Protein AF-A0A1V3XJX8-F1 (afdb_monomer_lite)

Secondary structure (DSSP, 8-state):
-TTTTT-TTSTTHHHHHHHHHHHHHHHHHHHHHHHHHHHHHHHHHHTS--HHHHHHTSTT-TTTTT-----S-S-------PPP-S-GGGTT--BSSS-BSSS-BSSS-BSSS-BSSS-BSSS-BSSS-BSSS-BSSS-BSSS-BSSS-BSSS-BSSS-BSSS-BSSS-BSSS-BSSS-BSSS-BSSS-BSSS-BSSS-BSSS-EEES-BSSS-EEES-BSSS-EEES-BSSS-EEES-BSSS-EEEGGGEEEES-EEESEEEES-EEES-EEES-EEES-EEES--STT-B---PPP------PPP--

Foldseek 3Di:
DVLVVVCPPPPCVVVVVVVVVVVVVVVVVVVVVVVVVVVVVVVVVVPDDDPVVVQVPDPPCPVVVVDPPPDDDDDDDDPDQDDAPDPPVQWPDEDEECEDIGCEDEYNEDEYNEDEENEDEYCEDYYCEDEHVEDEENEDYENEDYYNEDYECEDYENEDEYVEDEYCEDYYVEDYENEDEYCEDEYCED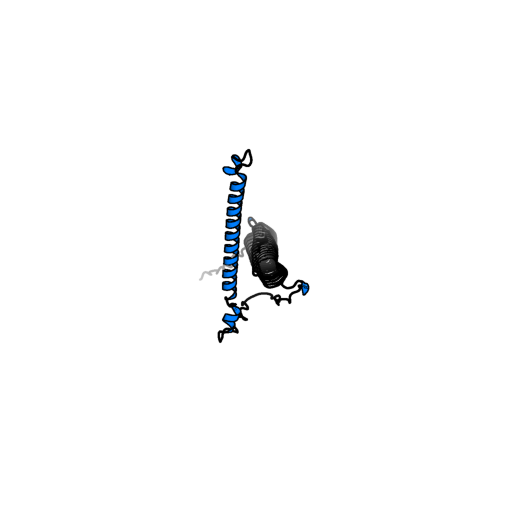YENEDYENEYEECEDYYCEYYYCEYYENEYYENEYYENEYYENEDEYNDDEYLEYYYHVFDEEYNEYEGNEEEYNEYYHVEYYENEYYYNHYYYNHHYHPDDDPPDDPPPPPPDDDDDD

Structure (mmCIF, N/CA/C/O backbone):
data_AF-A0A1V3XJX8-F1
#
_entry.id   AF-A0A1V3XJX8-F1
#
loop_
_atom_site.group_PDB
_atom_site.id
_atom_site.type_symbol
_atom_site.label_atom_id
_atom_site.label_alt_id
_atom_site.label_comp_id
_atom_site.label_asym_id
_atom_site.label_entity_id
_atom_site.label_seq_id
_atom_site.pdbx_PDB_ins_code
_atom_site.Cartn_x
_atom_site.Cartn_y
_atom_site.Cartn_z
_atom_site.occupancy
_atom_site.B_iso_or_equiv
_atom_site.auth_seq_id
_atom_site.auth_comp_id
_atom_site.auth_asym_id
_atom_site.auth_atom_id
_atom_site.pdbx_PDB_model_num
ATOM 1 N N . MET A 1 1 ? -56.422 20.675 33.557 1.00 60.59 1 MET A N 1
ATOM 2 C CA . MET A 1 1 ? -56.517 21.985 32.861 1.00 60.59 1 MET A CA 1
ATOM 3 C C . MET A 1 1 ? -57.814 22.741 33.166 1.00 60.59 1 MET A C 1
ATOM 5 O O . MET A 1 1 ? -57.734 23.877 33.604 1.00 60.59 1 MET A O 1
ATOM 9 N N . GLN A 1 2 ? -59.003 22.144 33.007 1.00 73.81 2 GLN A N 1
ATOM 10 C CA . GLN A 1 2 ? -60.280 22.883 33.108 1.00 73.81 2 GLN A CA 1
ATOM 11 C C . GLN A 1 2 ? -60.651 23.377 34.531 1.00 73.81 2 GLN A C 1
ATOM 13 O O . GLN A 1 2 ? -61.210 24.462 34.680 1.00 73.81 2 GLN A O 1
ATOM 18 N N . LEU A 1 3 ? -60.295 22.629 35.585 1.00 77.94 3 LEU A N 1
ATOM 19 C CA . LEU A 1 3 ? -60.562 23.011 36.986 1.00 77.94 3 LEU A CA 1
ATOM 20 C C . LEU A 1 3 ? -59.660 24.147 37.490 1.00 77.94 3 LEU A C 1
ATOM 22 O O . LEU A 1 3 ? -60.104 24.977 38.277 1.00 77.94 3 LEU A O 1
ATOM 26 N N . VAL A 1 4 ? -58.421 24.210 36.991 1.00 79.44 4 VAL A N 1
ATOM 27 C CA . VAL A 1 4 ? -57.444 25.264 37.316 1.00 79.44 4 VAL A CA 1
ATOM 28 C C . VAL A 1 4 ? -57.877 26.596 36.699 1.00 79.44 4 VAL A C 1
ATOM 30 O O . VAL A 1 4 ? -57.891 27.615 37.379 1.00 79.44 4 VAL A O 1
ATOM 33 N N . MET A 1 5 ? -58.336 26.569 35.443 1.00 82.25 5 MET A N 1
ATOM 34 C CA . MET A 1 5 ? -58.801 27.758 34.711 1.00 82.25 5 MET A CA 1
ATOM 35 C C . MET A 1 5 ? -60.106 28.360 35.258 1.00 82.25 5 MET A C 1
ATOM 37 O O . MET A 1 5 ? -60.465 29.474 34.892 1.00 82.25 5 MET A O 1
ATOM 41 N N . SER A 1 6 ? -60.822 27.642 36.130 1.00 85.00 6 SER A N 1
ATOM 42 C CA . SER A 1 6 ? -62.065 28.102 36.766 1.00 85.00 6 SER A CA 1
ATOM 43 C C . SER A 1 6 ? -61.916 28.399 38.266 1.00 85.00 6 SER A C 1
ATOM 45 O O . SER A 1 6 ? -62.896 28.769 38.909 1.00 85.00 6 SER A O 1
ATOM 47 N N . ASN A 1 7 ? -60.710 28.301 38.839 1.00 86.12 7 ASN A N 1
ATOM 48 C CA . ASN A 1 7 ? -60.462 28.400 40.285 1.00 86.12 7 ASN A CA 1
ATOM 49 C C . ASN A 1 7 ? -60.240 29.840 40.800 1.00 86.12 7 ASN A C 1
ATOM 51 O O . ASN A 1 7 ? -59.314 30.091 41.569 1.00 86.12 7 ASN A O 1
ATOM 55 N N . LEU A 1 8 ? -61.055 30.804 40.363 1.00 81.81 8 LEU A N 1
ATOM 56 C CA . LEU A 1 8 ? -60.825 32.231 40.644 1.00 81.81 8 LEU A CA 1
ATOM 57 C C . LEU A 1 8 ? -60.880 32.596 42.144 1.00 81.81 8 LEU A C 1
ATOM 59 O O . LEU A 1 8 ? -60.212 33.536 42.562 1.00 81.81 8 LEU A O 1
ATOM 63 N N . PHE A 1 9 ? -61.631 31.844 42.955 1.00 87.31 9 PHE A N 1
ATOM 64 C CA . PHE A 1 9 ? -61.783 32.073 44.400 1.00 87.31 9 PHE A CA 1
ATOM 65 C C . PHE A 1 9 ? -61.309 30.886 45.254 1.00 87.31 9 PHE A C 1
ATOM 67 O O . PHE A 1 9 ? -61.642 30.802 46.433 1.00 87.31 9 PHE A O 1
ATOM 74 N N . GLY A 1 10 ? -60.553 29.945 44.679 1.00 85.50 10 GLY A N 1
ATOM 75 C CA . GLY A 1 10 ? -60.072 28.763 45.405 1.00 85.50 10 GLY A CA 1
ATOM 76 C C . GLY A 1 10 ? -61.126 27.670 45.632 1.00 85.50 10 GLY A C 1
ATOM 77 O O . GLY A 1 10 ? -60.847 26.675 46.299 1.00 85.50 10 GLY A O 1
ATOM 78 N N . GLN A 1 11 ? -62.324 27.807 45.064 1.00 90.25 11 GLN A N 1
ATOM 79 C CA . GLN A 1 11 ? -63.450 26.895 45.267 1.00 90.25 11 GLN A CA 1
ATOM 80 C C . GLN A 1 11 ? -63.209 25.470 44.736 1.00 90.25 11 GLN A C 1
ATOM 82 O O . GLN A 1 11 ? -63.849 24.527 45.195 1.00 90.25 11 GLN A O 1
ATOM 87 N N . ASN A 1 12 ? -62.263 25.300 43.807 1.00 89.44 12 ASN A N 1
ATOM 88 C CA . ASN A 1 12 ? -61.889 24.001 43.244 1.00 89.44 12 ASN A CA 1
ATOM 89 C C . ASN A 1 12 ? -60.628 23.409 43.896 1.00 89.44 12 ASN A C 1
ATOM 91 O O . ASN A 1 12 ? -60.191 22.340 43.473 1.00 89.44 12 ASN A O 1
ATOM 95 N N . ALA A 1 13 ? -60.031 24.063 44.902 1.00 88.62 13 ALA A N 1
ATOM 96 C CA . ALA A 1 13 ? -58.772 23.612 45.501 1.00 88.62 13 ALA A CA 1
ATOM 97 C C . ALA A 1 13 ? -58.812 22.152 46.012 1.00 88.62 13 ALA A C 1
ATOM 99 O O . ALA A 1 13 ? -57.890 21.407 45.680 1.00 88.62 13 ALA A O 1
ATOM 100 N N . PRO A 1 14 ? -59.873 21.673 46.701 1.00 90.00 14 PRO A N 1
ATOM 101 C CA . PRO A 1 14 ? -59.948 20.268 47.115 1.00 90.00 14 PRO A CA 1
ATOM 102 C C . PRO A 1 14 ? -60.010 19.284 45.937 1.00 90.00 14 PRO A C 1
ATOM 104 O O . PRO A 1 14 ? -59.422 18.210 45.996 1.00 90.00 14 PRO A O 1
ATOM 107 N N . ALA A 1 15 ? -60.694 19.652 44.849 1.00 87.56 15 ALA A N 1
ATOM 108 C CA . ALA A 1 15 ? -60.816 18.807 43.660 1.00 87.56 15 ALA A CA 1
ATOM 109 C C . ALA A 1 15 ? -59.513 18.759 42.846 1.00 87.56 15 ALA A C 1
ATOM 111 O O . ALA A 1 15 ? -59.182 17.720 42.280 1.00 87.56 15 ALA A O 1
ATOM 112 N N . ILE A 1 16 ? -58.764 19.866 42.806 1.00 85.88 16 ILE A N 1
ATOM 113 C CA . ILE A 1 16 ? -57.430 19.918 42.196 1.00 85.88 16 ILE A CA 1
ATOM 114 C C . ILE A 1 16 ? -56.465 19.034 42.994 1.00 85.88 16 ILE A C 1
ATOM 116 O O . ILE A 1 16 ? -55.835 18.169 42.397 1.00 85.88 16 ILE A O 1
ATOM 120 N N . ALA A 1 17 ? -56.435 19.160 44.325 1.00 88.69 17 ALA A N 1
ATOM 121 C CA . ALA A 1 17 ? -55.582 18.335 45.184 1.00 88.69 17 ALA A CA 1
ATOM 122 C C . ALA A 1 17 ? -55.913 16.834 45.085 1.00 88.69 17 ALA A C 1
ATOM 124 O O . ALA A 1 17 ? -55.012 16.002 45.064 1.00 88.69 17 ALA A O 1
ATOM 125 N N . ALA A 1 18 ? -57.196 16.473 44.974 1.00 89.94 18 ALA A N 1
ATOM 126 C CA . ALA A 1 18 ? -57.600 15.085 44.756 1.00 89.94 18 ALA A CA 1
ATOM 127 C C . ALA A 1 18 ? -57.124 14.548 43.393 1.00 89.94 18 ALA A C 1
ATOM 129 O O . ALA A 1 18 ? -56.644 13.421 43.309 1.00 89.94 18 ALA A O 1
ATOM 130 N N . ALA A 1 19 ? -57.224 15.352 42.329 1.00 87.25 19 ALA A N 1
ATOM 131 C CA . ALA A 1 19 ? -56.740 14.966 41.005 1.00 87.25 19 ALA A CA 1
ATOM 132 C C . ALA A 1 19 ? -55.207 14.841 40.956 1.00 87.25 19 ALA A C 1
ATOM 134 O O . ALA A 1 19 ? -54.695 13.918 40.325 1.00 87.25 19 ALA A O 1
ATOM 135 N N . GLU A 1 20 ? -54.485 15.735 41.636 1.00 90.88 20 GLU A N 1
ATOM 136 C CA . GLU A 1 20 ? -53.032 15.642 41.815 1.00 90.88 20 GLU A CA 1
ATOM 137 C C . GLU A 1 20 ? -52.654 14.389 42.617 1.00 90.88 20 GLU A C 1
ATOM 139 O O . GLU A 1 20 ? -51.757 13.663 42.208 1.00 90.88 20 GLU A O 1
ATOM 144 N N . GLY A 1 21 ? -53.398 14.053 43.676 1.00 90.62 21 GLY A N 1
ATOM 145 C CA . GLY A 1 21 ? -53.195 12.814 44.434 1.00 90.62 21 GLY A CA 1
ATOM 146 C C . GLY A 1 21 ? -53.337 11.552 43.577 1.00 90.62 21 GLY A C 1
ATOM 147 O O . GLY A 1 21 ? -52.469 10.686 43.614 1.00 90.62 21 GLY A O 1
ATOM 148 N N . VAL A 1 22 ? -54.377 11.471 42.739 1.00 91.62 22 VAL A N 1
ATOM 149 C CA . VAL A 1 22 ? -54.554 10.343 41.802 1.00 91.62 22 VAL A CA 1
ATOM 150 C C . VAL A 1 22 ? -53.428 10.295 40.763 1.00 91.62 22 VAL A C 1
ATOM 152 O O . VAL A 1 22 ? -52.988 9.215 40.378 1.00 91.62 22 VAL A O 1
ATOM 155 N N . TYR A 1 23 ? -52.939 11.449 40.305 1.00 91.12 23 TYR A N 1
ATOM 156 C CA . TYR A 1 23 ? -51.794 11.506 39.396 1.00 91.12 23 TYR A CA 1
ATOM 157 C C . TYR A 1 23 ? -50.512 10.962 40.042 1.00 91.12 23 TYR A C 1
ATOM 159 O O . TYR A 1 23 ? -49.821 10.154 39.423 1.00 91.12 23 TYR A O 1
ATOM 167 N N . GLU A 1 24 ? -50.235 11.335 41.291 1.00 91.25 24 GLU A N 1
ATOM 168 C CA . GLU A 1 24 ? -49.092 10.812 42.050 1.00 91.25 24 GLU A CA 1
ATOM 169 C C . GLU A 1 24 ? -49.215 9.305 42.326 1.00 91.25 24 GLU A C 1
ATOM 171 O O . GLU A 1 24 ? -48.225 8.577 42.248 1.00 91.25 24 GLU A O 1
ATOM 176 N N . GLU A 1 25 ? -50.425 8.796 42.574 1.00 92.12 25 GLU A N 1
ATOM 177 C CA . GLU A 1 25 ? -50.667 7.352 42.696 1.00 92.12 25 GLU A CA 1
ATOM 178 C C . GLU A 1 25 ? -50.407 6.605 41.382 1.00 92.12 25 GLU A C 1
ATOM 180 O O . GLU A 1 25 ? -49.775 5.546 41.394 1.00 92.12 25 GLU A O 1
ATOM 185 N N . MET A 1 26 ? -50.842 7.154 40.241 1.00 93.62 26 MET A N 1
ATOM 186 C CA . MET A 1 26 ? -50.536 6.579 38.924 1.00 93.62 26 MET A CA 1
ATOM 187 C C . MET A 1 26 ? -49.029 6.589 38.651 1.00 93.62 26 MET A C 1
ATOM 189 O O . MET A 1 26 ? -48.483 5.590 38.183 1.00 93.62 26 MET A O 1
ATOM 193 N N . TRP A 1 27 ? -48.339 7.676 39.002 1.00 93.94 27 TRP A N 1
ATOM 194 C CA . TRP A 1 27 ? -46.885 7.757 38.888 1.00 93.94 27 TRP A CA 1
ATOM 195 C C . TRP A 1 27 ? -46.183 6.705 39.760 1.00 93.94 27 TRP A C 1
ATOM 197 O O . TRP A 1 27 ? -45.302 5.986 39.282 1.00 93.94 27 TRP A O 1
ATOM 207 N N . ALA A 1 28 ? -46.609 6.545 41.015 1.00 90.25 28 ALA A N 1
ATOM 208 C CA . ALA A 1 28 ? -46.074 5.526 41.915 1.00 90.25 28 ALA A CA 1
ATOM 209 C C . ALA A 1 28 ? -46.340 4.097 41.407 1.00 90.25 28 ALA A C 1
ATOM 211 O O . ALA A 1 28 ? -45.468 3.231 41.528 1.00 90.25 28 ALA A O 1
ATOM 212 N N . ALA A 1 29 ? -47.510 3.849 40.811 1.00 91.81 29 ALA A N 1
ATOM 213 C CA . ALA A 1 29 ? -47.858 2.560 40.218 1.00 91.81 29 ALA A CA 1
ATOM 214 C C . ALA A 1 29 ? -46.957 2.210 39.021 1.00 91.81 29 ALA A C 1
ATOM 216 O O . ALA A 1 29 ? -46.438 1.092 38.961 1.00 91.81 29 ALA A O 1
ATOM 217 N N . ASP A 1 30 ? -46.700 3.163 38.121 1.00 93.94 30 ASP A N 1
ATOM 218 C CA . ASP A 1 30 ? -45.797 2.967 36.980 1.00 93.94 30 ASP A CA 1
ATOM 219 C C . ASP A 1 30 ? -44.352 2.706 37.437 1.00 93.94 30 ASP A C 1
ATOM 221 O O . ASP A 1 30 ? -43.682 1.799 36.928 1.00 93.94 30 ASP A O 1
ATOM 225 N N . VAL A 1 31 ? -43.871 3.438 38.450 1.00 91.94 31 VAL A N 1
ATOM 226 C CA . VAL A 1 31 ? -42.542 3.205 39.042 1.00 91.94 31 VAL A CA 1
ATOM 227 C C . VAL A 1 31 ? -42.461 1.813 39.675 1.00 91.94 31 VAL A C 1
ATOM 229 O O . VAL A 1 31 ? -41.496 1.084 39.431 1.00 91.94 31 VAL A O 1
ATOM 232 N N . ALA A 1 32 ? -43.473 1.402 40.444 1.00 90.88 32 ALA A N 1
ATOM 233 C CA . ALA A 1 32 ? -43.519 0.074 41.055 1.00 90.88 32 ALA A CA 1
ATOM 234 C C . ALA A 1 32 ? -43.543 -1.047 40.001 1.00 90.88 32 ALA A C 1
ATOM 236 O O . ALA A 1 32 ? -42.840 -2.051 40.154 1.00 90.88 32 ALA A O 1
ATOM 237 N N . ALA A 1 33 ? -44.285 -0.859 38.906 1.00 91.19 33 ALA A N 1
ATOM 238 C CA . ALA A 1 33 ? -44.315 -1.793 37.786 1.00 91.19 33 ALA A CA 1
ATOM 239 C C . ALA A 1 33 ? -42.936 -1.926 37.117 1.00 91.19 33 ALA A C 1
ATOM 241 O O . ALA A 1 33 ? -42.477 -3.045 36.875 1.00 91.19 33 ALA A O 1
ATOM 242 N N . MET A 1 34 ? -42.235 -0.813 36.882 1.00 90.50 34 MET A N 1
ATOM 243 C CA . MET A 1 34 ? -40.893 -0.824 36.285 1.00 90.50 34 MET A CA 1
ATOM 244 C C . MET A 1 34 ? -39.842 -1.454 37.207 1.00 90.50 34 MET A C 1
ATOM 246 O O . MET A 1 34 ? -38.989 -2.210 36.735 1.00 90.50 34 MET A O 1
ATOM 250 N N . VAL A 1 35 ? -39.922 -1.217 38.520 1.00 90.25 35 VAL A N 1
ATOM 251 C CA . VAL A 1 35 ? -39.049 -1.873 39.511 1.00 90.25 35 VAL A CA 1
ATOM 252 C C . VAL A 1 35 ? -39.322 -3.378 39.568 1.00 90.25 35 VAL A C 1
ATOM 254 O O . VAL A 1 35 ? -38.378 -4.170 39.572 1.00 90.25 35 VAL A O 1
ATOM 257 N N . GLY A 1 36 ? -40.594 -3.786 39.552 1.00 87.94 36 GLY A N 1
ATOM 258 C CA . GLY A 1 36 ? -40.988 -5.194 39.499 1.00 87.94 36 GLY A CA 1
ATOM 259 C C . GLY A 1 36 ? -40.498 -5.888 38.226 1.00 87.94 36 GLY A C 1
ATOM 260 O O . GLY A 1 36 ? -39.906 -6.967 38.300 1.00 87.94 36 GLY A O 1
ATOM 261 N N . TYR A 1 37 ? -40.664 -5.241 37.070 1.00 90.69 37 TYR A N 1
ATOM 262 C CA . TYR A 1 37 ? -40.152 -5.727 35.790 1.00 90.69 37 TYR A CA 1
ATOM 263 C C . TYR A 1 37 ? -38.627 -5.879 35.817 1.00 90.69 37 TYR A C 1
ATOM 265 O O . TYR A 1 37 ? -38.110 -6.950 35.501 1.00 90.69 37 TYR A O 1
ATOM 273 N N . HIS A 1 38 ? -37.903 -4.851 36.268 1.00 89.62 38 HIS A N 1
ATOM 274 C CA . HIS A 1 38 ? -36.448 -4.903 36.397 1.00 89.62 38 HIS A CA 1
ATOM 275 C C . HIS A 1 38 ? -35.997 -6.036 37.329 1.00 89.62 38 HIS A C 1
ATOM 277 O O . HIS A 1 38 ? -35.080 -6.783 36.985 1.00 89.62 38 HIS A O 1
ATOM 283 N N . GLY A 1 39 ? -36.644 -6.198 38.487 1.00 88.75 39 GLY A N 1
ATOM 284 C CA . GLY A 1 39 ? -36.355 -7.278 39.431 1.00 88.75 39 GLY A CA 1
ATOM 285 C C . GLY A 1 39 ? -36.576 -8.665 38.824 1.00 88.75 39 GLY A C 1
ATOM 286 O O . GLY A 1 39 ? -35.703 -9.527 38.935 1.00 88.75 39 GLY A O 1
ATOM 287 N N . GLY A 1 40 ? -37.695 -8.864 38.120 1.00 88.44 40 GLY A N 1
ATOM 288 C CA . GLY A 1 40 ? -38.011 -10.122 37.440 1.00 88.44 40 GLY A CA 1
ATOM 289 C C . GLY A 1 40 ? -37.024 -10.462 36.323 1.00 88.44 40 GLY A C 1
ATOM 290 O O . GLY A 1 40 ? -36.504 -11.577 36.277 1.00 88.44 40 GLY A O 1
ATOM 291 N N . VAL A 1 41 ? -36.703 -9.492 35.462 1.00 85.19 41 VAL A N 1
ATOM 292 C CA . VAL A 1 41 ? -35.728 -9.674 34.374 1.00 85.19 41 VAL A CA 1
ATOM 293 C C . VAL A 1 41 ? -34.324 -9.916 34.929 1.00 85.19 41 VAL A C 1
ATOM 295 O O . VAL A 1 41 ? -33.620 -10.791 34.433 1.00 85.19 41 VAL A O 1
ATOM 298 N N . SER A 1 42 ? -33.928 -9.212 35.991 1.00 88.12 42 SER A N 1
ATOM 299 C CA . SER A 1 42 ? -32.624 -9.408 36.639 1.00 88.12 42 SER A CA 1
ATOM 300 C C . SER A 1 42 ? -32.503 -10.793 37.277 1.00 88.12 42 SER A C 1
ATOM 302 O O . SER A 1 42 ? -31.472 -11.447 37.134 1.00 88.12 42 SER A O 1
ATOM 304 N N . ALA A 1 43 ? -33.560 -11.273 37.941 1.00 86.62 43 ALA A N 1
ATOM 305 C CA . ALA A 1 43 ? -33.592 -12.613 38.522 1.00 86.62 43 ALA A CA 1
ATOM 306 C C . ALA A 1 43 ? -33.545 -13.709 37.445 1.00 86.62 43 ALA A C 1
ATOM 308 O O . ALA A 1 43 ? -32.812 -14.684 37.599 1.00 86.62 43 ALA A O 1
ATOM 309 N N . ALA A 1 44 ? -34.273 -13.533 36.339 1.00 85.50 44 ALA A N 1
ATOM 310 C CA . ALA A 1 44 ? -34.213 -14.444 35.197 1.00 85.50 44 ALA A CA 1
ATOM 311 C C . ALA A 1 44 ? -32.823 -14.439 34.536 1.00 85.50 44 ALA A C 1
ATOM 313 O O . ALA A 1 44 ? -32.279 -15.497 34.226 1.00 85.50 44 ALA A O 1
ATOM 314 N N . ALA A 1 45 ? -32.209 -13.264 34.377 1.00 80.75 45 ALA A N 1
ATOM 315 C CA . ALA A 1 45 ? -30.865 -13.135 33.826 1.00 80.75 45 ALA A CA 1
ATOM 316 C C . ALA A 1 45 ? -29.799 -13.789 34.721 1.00 80.75 45 ALA A C 1
ATOM 318 O O . ALA A 1 45 ? -28.881 -14.422 34.209 1.00 80.75 45 ALA A O 1
ATOM 319 N N . ALA A 1 46 ? -29.942 -13.705 36.048 1.00 83.25 46 ALA A N 1
ATOM 320 C CA . ALA A 1 46 ? -29.025 -14.336 37.000 1.00 83.25 46 ALA A CA 1
ATOM 321 C C . ALA A 1 46 ? -29.049 -15.877 36.958 1.00 83.25 46 ALA A C 1
ATOM 323 O O . ALA A 1 46 ? -28.099 -16.514 37.408 1.00 83.25 46 ALA A O 1
ATOM 324 N N . GLN A 1 47 ? -30.114 -16.485 36.422 1.00 85.69 47 GLN A N 1
ATOM 325 C CA . GLN A 1 47 ? -30.219 -17.940 36.252 1.00 85.69 47 GLN A CA 1
ATOM 326 C C . GLN A 1 47 ? -29.529 -18.451 34.981 1.00 85.69 47 GLN A C 1
ATOM 328 O O . GLN A 1 47 ? -29.350 -19.661 34.824 1.00 85.69 47 GLN A O 1
ATOM 333 N N . LEU A 1 48 ? -29.137 -17.563 34.064 1.00 78.75 48 LEU A N 1
ATOM 334 C CA . LEU A 1 48 ? -28.416 -17.958 32.861 1.00 78.75 48 LEU A CA 1
ATOM 335 C C . LEU A 1 48 ? -26.982 -18.342 33.232 1.00 78.75 48 LEU A C 1
ATOM 337 O O . LEU A 1 48 ? -26.182 -17.512 33.665 1.00 78.75 48 LEU A O 1
ATOM 341 N N . ALA A 1 49 ? -26.652 -19.618 33.038 1.00 74.31 49 ALA A N 1
ATOM 342 C CA . ALA A 1 49 ? -25.291 -20.105 33.197 1.00 74.31 49 ALA A CA 1
ATOM 343 C C . ALA A 1 49 ? -24.358 -19.413 32.196 1.00 74.31 49 ALA A C 1
ATOM 345 O O . ALA A 1 49 ? -24.706 -19.203 31.030 1.00 74.31 49 ALA A O 1
ATOM 346 N N . SER A 1 50 ? -23.138 -19.097 32.633 1.00 70.75 50 SER A N 1
ATOM 347 C CA . SER A 1 50 ? -22.121 -18.599 31.717 1.00 70.75 50 SER A CA 1
ATOM 348 C C . SER A 1 50 ? -21.816 -19.655 30.649 1.00 70.75 50 SER A C 1
ATOM 350 O O . SER A 1 50 ? -21.737 -20.863 30.913 1.00 70.75 50 SER A O 1
ATOM 352 N N . TRP A 1 51 ? -21.606 -19.194 29.416 1.00 66.06 51 TRP A N 1
ATOM 353 C CA . TRP A 1 51 ? -21.232 -20.070 28.304 1.00 66.06 51 TRP A CA 1
ATOM 354 C C . TRP A 1 51 ? -19.929 -20.835 28.597 1.00 66.06 51 TRP A C 1
ATOM 356 O O . TRP A 1 51 ? -19.782 -21.987 28.202 1.00 66.06 51 TRP A O 1
ATOM 366 N N . SER A 1 52 ? -19.019 -20.246 29.380 1.00 64.38 52 SER A N 1
ATOM 367 C CA . SER A 1 52 ? -17.781 -20.895 29.825 1.00 64.38 52 SER A CA 1
ATOM 368 C C . SER A 1 52 ? -18.023 -22.106 30.733 1.00 64.38 52 SER A C 1
ATOM 370 O O . SER A 1 52 ? -17.381 -23.138 30.544 1.00 64.38 52 SER A O 1
ATOM 372 N N . GLY A 1 53 ? -18.973 -22.025 31.672 1.00 60.91 53 GLY A N 1
ATOM 373 C CA . GLY A 1 53 ? -19.329 -23.148 32.547 1.00 60.91 53 GLY A CA 1
ATOM 374 C C . GLY A 1 53 ? -20.031 -24.282 31.797 1.00 60.91 53 GLY A C 1
ATOM 375 O O . GLY A 1 53 ? -19.795 -25.455 32.079 1.00 60.91 53 GLY A O 1
ATOM 376 N N . SER A 1 54 ? -20.834 -23.935 30.789 1.00 62.84 54 SER A N 1
ATOM 377 C CA . SER A 1 54 ? -21.579 -24.902 29.970 1.00 62.84 54 SER A CA 1
ATOM 378 C C . SER A 1 54 ? -20.672 -25.702 29.026 1.00 62.84 54 SER A C 1
ATOM 380 O O . SER A 1 54 ? -20.915 -26.881 28.781 1.00 62.84 54 SER A O 1
ATOM 382 N N . VAL A 1 55 ? -19.593 -25.087 28.526 1.00 60.84 55 VAL A N 1
ATOM 383 C CA . VAL A 1 55 ? -18.630 -25.750 27.629 1.00 60.84 55 VAL A CA 1
ATOM 384 C C . VAL A 1 55 ? -17.579 -26.563 28.396 1.00 60.84 55 VAL A C 1
ATOM 386 O O . VAL A 1 55 ? -17.117 -27.585 27.891 1.00 60.84 55 VAL A O 1
ATOM 389 N N . ALA A 1 56 ? -17.245 -26.181 29.634 1.00 60.53 56 ALA A N 1
ATOM 390 C CA . ALA A 1 56 ? -16.316 -26.933 30.486 1.00 60.53 56 ALA A CA 1
ATOM 391 C C . ALA A 1 56 ? -16.825 -28.343 30.857 1.00 60.53 56 ALA A C 1
ATOM 393 O O . ALA A 1 56 ? -16.023 -29.232 31.137 1.00 60.53 56 ALA A O 1
ATOM 394 N N . GLY A 1 57 ? -18.145 -28.560 30.838 1.00 59.19 57 GLY A N 1
ATOM 395 C CA . GLY A 1 57 ? -18.777 -29.844 31.158 1.00 59.19 57 GLY A CA 1
ATOM 396 C C . GLY A 1 57 ? -18.863 -30.847 30.000 1.00 59.19 57 GLY A C 1
ATOM 397 O O . GLY A 1 57 ? -19.306 -31.971 30.225 1.00 59.19 57 GLY A O 1
ATOM 398 N N . LEU A 1 58 ? -18.466 -30.475 28.775 1.00 62.84 58 LEU A N 1
ATOM 399 C CA . LEU A 1 58 ? -18.532 -31.341 27.591 1.00 62.84 58 LEU A CA 1
ATOM 400 C C . LEU A 1 58 ? -17.208 -32.112 27.402 1.00 62.84 58 LEU A C 1
ATOM 402 O O . LEU A 1 58 ? -16.181 -31.499 27.081 1.00 62.84 58 LEU A O 1
ATOM 406 N N . PRO A 1 59 ? -17.197 -33.453 27.559 1.00 60.31 59 PRO A N 1
ATOM 407 C CA . PRO A 1 59 ? -15.994 -34.257 27.359 1.00 60.31 59 PRO A CA 1
ATOM 408 C C . PRO A 1 59 ? -15.458 -34.091 25.931 1.00 60.31 59 PRO A C 1
ATOM 410 O O . PRO A 1 59 ? -16.179 -34.312 24.963 1.00 60.31 59 PRO A O 1
ATOM 413 N N . GLY A 1 60 ? -14.186 -33.704 25.796 1.00 61.50 60 GLY A N 1
ATOM 414 C CA . GLY A 1 60 ? -13.500 -33.583 24.501 1.00 61.50 60 GLY A CA 1
ATOM 415 C C . GLY A 1 60 ? -13.425 -32.174 23.898 1.00 61.50 60 GLY A C 1
ATOM 416 O O . GLY A 1 60 ? -12.721 -32.001 22.908 1.00 61.50 60 GLY A O 1
ATOM 417 N N . LEU A 1 61 ? -14.062 -31.157 24.498 1.00 54.91 61 LEU A N 1
ATOM 418 C CA . LEU A 1 61 ? -14.013 -29.768 23.997 1.00 54.91 61 LEU A CA 1
ATOM 419 C C . LEU A 1 61 ? -13.074 -28.831 24.780 1.00 54.91 61 LEU A C 1
ATOM 421 O O . LEU A 1 61 ? -12.783 -27.728 24.317 1.00 54.91 61 LEU A O 1
ATOM 425 N N . SER A 1 62 ? -12.539 -29.278 25.924 1.00 52.00 62 SER A N 1
ATOM 426 C CA . SER A 1 62 ? -11.646 -28.487 26.792 1.00 52.00 62 SER A CA 1
ATOM 427 C C . SER A 1 62 ? -10.364 -27.996 26.098 1.00 52.00 62 SER A C 1
ATOM 429 O O . SER A 1 62 ? -9.738 -27.062 26.590 1.00 52.00 62 SER A O 1
ATOM 431 N N . GLY A 1 63 ? -9.969 -28.599 24.970 1.00 51.12 63 GLY A N 1
ATOM 432 C CA . GLY A 1 63 ? -8.818 -28.170 24.165 1.00 51.12 63 GLY A CA 1
ATOM 433 C C . GLY A 1 63 ? -9.153 -27.230 22.999 1.00 51.12 63 GLY A C 1
ATOM 434 O O . GLY A 1 63 ? -8.246 -26.624 22.441 1.00 51.12 63 GLY A O 1
ATOM 435 N N . LEU A 1 64 ? -10.431 -27.076 22.633 1.00 50.56 64 LEU A N 1
ATOM 436 C CA . LEU A 1 64 ? -10.844 -26.253 21.486 1.00 50.56 64 LEU A CA 1
ATOM 437 C C . LEU A 1 64 ? -11.081 -24.783 21.877 1.00 50.56 64 LEU A C 1
ATOM 439 O O . LEU A 1 64 ? -10.898 -23.885 21.062 1.00 50.56 64 LEU A O 1
ATOM 443 N N . VAL A 1 65 ? -11.407 -24.522 23.148 1.00 49.47 65 VAL A N 1
ATOM 444 C CA . VAL A 1 65 ? -11.619 -23.163 23.691 1.00 49.47 65 VAL A CA 1
ATOM 445 C C . VAL A 1 65 ? -10.298 -22.416 23.954 1.00 49.47 65 VAL A C 1
ATOM 447 O O . VAL A 1 65 ? -10.293 -21.195 24.060 1.00 49.47 65 VAL A O 1
ATOM 450 N N . GLY A 1 66 ? -9.162 -23.123 23.994 1.00 44.88 66 GLY A N 1
ATOM 451 C CA . GLY A 1 66 ? -7.819 -22.530 24.099 1.00 44.88 66 GLY A CA 1
ATOM 452 C C . GLY A 1 66 ? -7.054 -22.439 22.772 1.00 44.88 66 GLY A C 1
ATOM 453 O O . GLY A 1 66 ? -5.891 -22.048 22.771 1.00 44.88 66 GLY A O 1
ATOM 454 N N . GLY A 1 67 ? -7.674 -22.832 21.655 1.00 40.84 67 GLY A N 1
ATOM 455 C CA . GLY A 1 67 ? -6.976 -23.126 20.404 1.00 40.84 67 GLY A CA 1
ATOM 456 C C . GLY A 1 67 ? -7.696 -22.611 19.166 1.00 40.84 67 GLY A C 1
ATOM 457 O O . GLY A 1 67 ? -7.933 -23.373 18.238 1.00 40.84 67 GLY A O 1
ATOM 458 N N . VAL A 1 68 ? -8.014 -21.316 19.121 1.00 40.09 68 VAL A N 1
ATOM 459 C CA . VAL A 1 68 ? -8.210 -20.610 17.843 1.00 40.09 68 VAL A CA 1
ATOM 460 C C . VAL A 1 68 ? -7.087 -19.588 17.681 1.00 40.09 68 VAL A C 1
ATOM 462 O O . VAL A 1 68 ? -7.298 -18.390 17.521 1.00 40.09 68 VAL A O 1
ATOM 465 N N . SER A 1 69 ? -5.853 -20.086 17.748 1.00 37.41 69 SER A N 1
ATOM 466 C CA . SER A 1 69 ? -4.692 -19.403 17.188 1.00 37.41 69 SER A CA 1
ATOM 467 C C . SER A 1 69 ? -4.834 -19.493 15.672 1.00 37.41 69 SER A C 1
ATOM 469 O O . SER A 1 69 ? -4.477 -20.501 15.063 1.00 37.41 69 SER A O 1
ATOM 471 N N . GLY A 1 70 ? -5.450 -18.470 15.080 1.00 38.97 70 GLY A N 1
ATOM 472 C CA . GLY A 1 70 ? -5.589 -18.343 13.637 1.00 38.97 70 GLY A CA 1
ATOM 473 C C . GLY A 1 70 ? -4.245 -18.549 12.941 1.00 38.97 70 GLY A C 1
ATOM 474 O O . GLY A 1 70 ? -3.241 -17.912 13.253 1.00 38.97 70 GLY A O 1
ATOM 475 N N . THR A 1 71 ? -4.243 -19.485 12.005 1.00 35.19 71 THR A N 1
ATOM 476 C CA . THR A 1 71 ? -3.144 -19.798 11.103 1.00 35.19 71 THR A CA 1
ATOM 477 C C . THR A 1 71 ? -2.917 -18.656 10.106 1.00 35.19 71 THR A C 1
ATOM 479 O O . THR A 1 71 ? -3.811 -18.367 9.314 1.00 35.19 71 THR A O 1
ATOM 482 N N . GLY A 1 72 ? -1.701 -18.093 10.083 1.00 34.25 72 GLY A N 1
ATOM 483 C CA . GLY A 1 72 ? -1.098 -17.489 8.882 1.00 34.25 72 GLY A CA 1
ATOM 484 C C . GLY A 1 72 ? -0.854 -15.970 8.881 1.00 34.25 72 GLY A C 1
ATOM 485 O O . GLY A 1 72 ? -1.723 -15.229 8.447 1.00 34.25 72 GLY A O 1
ATOM 486 N N . ALA A 1 73 ? 0.391 -15.585 9.227 1.00 36.75 73 ALA A N 1
ATOM 487 C CA . ALA A 1 73 ? 1.147 -14.353 8.888 1.00 36.75 73 ALA A CA 1
ATOM 488 C C . ALA A 1 73 ? 0.602 -12.982 9.378 1.00 36.75 73 ALA A C 1
ATOM 490 O O . ALA A 1 73 ? -0.545 -12.646 9.143 1.00 36.75 73 ALA A O 1
ATOM 491 N N . ALA A 1 74 ? 1.354 -12.073 10.018 1.00 41.50 74 ALA A N 1
ATOM 492 C CA . ALA A 1 74 ? 2.783 -11.937 10.315 1.00 41.50 74 ALA A CA 1
ATOM 493 C C . ALA A 1 74 ? 2.986 -11.055 11.579 1.00 41.50 74 ALA A C 1
ATOM 495 O O . ALA A 1 74 ? 2.145 -10.218 11.887 1.00 41.50 74 ALA A O 1
ATOM 496 N N . ALA A 1 75 ? 4.123 -11.246 12.267 1.00 39.62 75 ALA A N 1
ATOM 497 C CA . ALA A 1 75 ? 4.656 -10.476 13.407 1.00 39.62 75 ALA A CA 1
ATOM 498 C C . ALA A 1 75 ? 3.732 -10.326 14.637 1.00 39.62 75 ALA A C 1
ATOM 500 O O . ALA A 1 75 ? 3.080 -9.307 14.852 1.00 39.62 75 ALA A O 1
ATOM 501 N N . GLY A 1 76 ? 3.742 -11.351 15.494 1.00 34.75 76 GLY A N 1
ATOM 502 C CA . GLY A 1 76 ? 3.095 -11.314 16.801 1.00 34.75 76 GLY A CA 1
ATOM 503 C C . GLY A 1 76 ? 3.768 -10.328 17.757 1.00 34.75 76 GLY A C 1
ATOM 504 O O . GLY A 1 76 ? 4.917 -10.521 18.150 1.00 34.75 76 GLY A O 1
ATOM 505 N N . ALA A 1 77 ? 3.017 -9.314 18.184 1.00 40.78 77 ALA A N 1
ATOM 506 C CA . ALA A 1 77 ? 3.177 -8.769 19.525 1.00 40.78 77 ALA A CA 1
ATOM 507 C C . ALA A 1 77 ? 2.412 -9.692 20.495 1.00 40.78 77 ALA A C 1
ATOM 509 O O . ALA A 1 77 ? 1.304 -10.126 20.167 1.00 40.78 77 ALA A O 1
ATOM 510 N N . PRO A 1 78 ? 2.974 -10.045 21.661 1.00 38.09 78 PRO A N 1
ATOM 511 C CA . PRO A 1 78 ? 2.287 -10.900 22.615 1.00 38.09 78 PRO A CA 1
ATOM 512 C C . PRO A 1 78 ? 1.104 -10.131 23.216 1.00 38.09 78 PRO A C 1
ATOM 514 O O . PRO A 1 78 ? 1.299 -9.237 24.033 1.00 38.09 78 PRO A O 1
ATOM 517 N N . SER A 1 79 ? -0.130 -10.495 22.863 1.00 48.03 79 SER A N 1
ATOM 518 C CA . SER A 1 79 ? -1.315 -10.053 23.603 1.00 48.03 79 SER A CA 1
ATOM 519 C C . SER A 1 79 ? -1.459 -10.905 24.869 1.00 48.03 79 SER A C 1
ATOM 521 O O . SER A 1 79 ? -2.377 -11.716 25.000 1.00 48.03 79 SER A O 1
ATOM 523 N N . ALA A 1 80 ? -0.506 -10.780 25.795 1.00 43.72 80 ALA A N 1
ATOM 524 C CA . ALA A 1 80 ? -0.743 -11.198 27.168 1.00 43.72 80 ALA A CA 1
ATOM 525 C C . ALA A 1 80 ? -1.840 -10.277 27.716 1.00 43.72 80 ALA A C 1
ATOM 527 O O . ALA A 1 80 ? -1.688 -9.057 27.641 1.00 43.72 80 ALA A O 1
ATOM 528 N N . GLN A 1 81 ? -2.947 -10.824 28.232 1.00 46.62 81 GLN A N 1
ATOM 529 C CA . GLN A 1 81 ? -3.862 -10.012 29.035 1.00 46.62 81 GLN A CA 1
ATOM 530 C C . GLN A 1 81 ? -3.049 -9.473 30.216 1.00 46.62 81 GLN A C 1
ATOM 532 O O . GLN A 1 81 ? -2.709 -10.215 31.138 1.00 46.62 81 GLN A O 1
ATOM 537 N N . ALA A 1 82 ? -2.647 -8.206 30.126 1.00 55.03 82 ALA A N 1
ATOM 538 C CA . ALA A 1 82 ? -1.903 -7.545 31.177 1.00 55.03 82 ALA A CA 1
ATOM 539 C C . ALA A 1 82 ? -2.753 -7.589 32.449 1.00 55.03 82 ALA A C 1
ATOM 541 O O . ALA A 1 82 ? -3.961 -7.349 32.404 1.00 55.03 82 ALA A O 1
ATOM 542 N N . ALA A 1 83 ? -2.124 -7.920 33.577 1.00 65.50 83 ALA A N 1
ATOM 543 C CA . ALA A 1 83 ? -2.762 -7.771 34.875 1.00 65.50 83 ALA A CA 1
ATOM 544 C C . ALA A 1 83 ? -3.335 -6.351 34.986 1.00 65.50 83 ALA A C 1
ATOM 546 O O . ALA A 1 83 ? -2.693 -5.399 34.534 1.00 65.50 83 ALA A O 1
ATOM 547 N N . SER A 1 84 ? -4.529 -6.222 35.571 1.00 76.38 84 SER A N 1
ATOM 548 C CA . SER A 1 84 ? -5.169 -4.921 35.764 1.00 76.38 84 SER A CA 1
ATOM 549 C C . SER A 1 84 ? -4.172 -3.927 36.357 1.00 76.38 84 SER A C 1
ATOM 551 O O . SER A 1 84 ? -3.676 -4.123 37.468 1.00 76.38 84 SER A O 1
ATOM 553 N N . VAL A 1 85 ? -3.946 -2.823 35.654 1.00 82.12 85 VAL A N 1
ATOM 554 C CA . VAL A 1 85 ? -3.098 -1.719 36.125 1.00 82.12 85 VAL A CA 1
ATOM 555 C C . VAL A 1 85 ? -3.858 -0.739 37.025 1.00 82.12 85 VAL A C 1
ATOM 557 O O . VAL A 1 85 ? -3.284 0.236 37.508 1.00 82.12 85 VAL A O 1
ATOM 560 N N . VAL A 1 86 ? -5.147 -0.991 37.273 1.00 88.94 86 VAL A N 1
ATOM 561 C CA . VAL A 1 86 ? -5.981 -0.187 38.167 1.00 88.94 86 VAL A CA 1
ATOM 562 C C . VAL A 1 86 ? -5.617 -0.474 39.636 1.00 88.94 86 VAL A C 1
ATOM 564 O O . VAL A 1 86 ? -5.630 -1.634 40.060 1.00 88.94 86 VAL A O 1
ATOM 567 N N . PRO A 1 87 ? -5.301 0.559 40.446 1.00 88.81 87 PRO A N 1
ATOM 568 C CA . PRO A 1 87 ? -5.032 0.400 41.874 1.00 88.81 87 PRO A CA 1
ATOM 569 C C . PRO A 1 87 ? -6.201 -0.255 42.620 1.00 88.81 87 PRO A C 1
ATOM 571 O O . PRO A 1 87 ? -7.356 0.057 42.344 1.00 88.81 87 PRO A O 1
ATOM 574 N N . ALA A 1 88 ? -5.908 -1.093 43.622 1.00 89.88 88 ALA A N 1
ATOM 575 C CA . ALA A 1 88 ? -6.909 -1.868 44.371 1.00 89.88 88 ALA A CA 1
ATOM 576 C C . ALA A 1 88 ? -8.165 -1.084 44.827 1.00 89.88 88 ALA A C 1
ATOM 578 O O . ALA A 1 88 ? -9.260 -1.618 44.663 1.00 89.88 88 ALA A O 1
ATOM 579 N N . PRO A 1 89 ? -8.070 0.169 45.326 1.00 92.62 89 PRO A N 1
ATOM 580 C CA . PRO A 1 89 ? -9.251 0.933 45.746 1.00 92.62 89 PRO A CA 1
ATOM 581 C C . PRO A 1 89 ? -10.215 1.303 44.612 1.00 92.62 89 PRO A C 1
ATOM 583 O O . PRO A 1 89 ? -11.354 1.671 44.875 1.00 92.62 89 PRO A O 1
ATOM 586 N N . LEU A 1 90 ? -9.749 1.260 43.364 1.00 90.62 90 LEU A N 1
ATOM 587 C CA . LEU A 1 90 ? -10.506 1.651 42.177 1.00 90.62 90 LEU A CA 1
ATOM 588 C C . LEU A 1 90 ? -11.040 0.444 41.392 1.00 90.62 90 LEU A C 1
ATOM 590 O O . LEU A 1 90 ? -11.704 0.612 40.369 1.00 90.62 90 LEU A O 1
ATOM 594 N N . GLN A 1 91 ? -10.755 -0.770 41.863 1.00 92.88 91 GLN A N 1
ATOM 595 C CA . GLN A 1 91 ? -11.151 -1.996 41.188 1.00 92.88 91 GLN A CA 1
ATOM 596 C C . GLN A 1 91 ? -12.664 -2.228 41.261 1.00 92.88 91 GLN A C 1
ATOM 598 O O . GLN A 1 91 ? -13.288 -2.004 42.295 1.00 92.88 91 GLN A O 1
ATOM 603 N N . GLY A 1 92 ? -13.259 -2.688 40.160 1.00 88.44 92 GLY A N 1
ATOM 604 C CA . GLY A 1 92 ? -14.690 -2.981 40.036 1.00 88.44 92 GLY A CA 1
ATOM 605 C C . GLY A 1 92 ? -15.595 -1.754 39.876 1.00 88.44 92 GLY A C 1
ATOM 606 O O . GLY A 1 92 ? -16.778 -1.915 39.573 1.00 88.44 92 GLY A O 1
ATOM 607 N N . ILE A 1 93 ? -15.071 -0.533 40.034 1.00 94.31 93 ILE A N 1
ATOM 608 C CA . ILE A 1 93 ? -15.841 0.697 39.818 1.00 94.31 93 ILE A CA 1
ATOM 609 C C . ILE A 1 93 ? -16.092 0.855 38.322 1.00 94.31 93 ILE A C 1
ATOM 611 O O . ILE A 1 93 ? -15.156 1.081 37.567 1.00 94.31 93 ILE A O 1
ATOM 615 N N . ASN A 1 94 ? -17.345 0.786 37.886 1.00 95.38 94 ASN A N 1
ATOM 616 C CA . ASN A 1 94 ? -17.733 1.036 36.500 1.00 95.38 94 ASN A CA 1
ATOM 617 C C . ASN A 1 94 ? -18.984 1.917 36.456 1.00 95.38 94 ASN A C 1
ATOM 619 O O . ASN A 1 94 ? -19.841 1.835 37.335 1.00 95.38 94 ASN A O 1
ATOM 623 N N . PHE A 1 95 ? -19.116 2.716 35.401 1.00 96.31 95 PHE A N 1
ATOM 624 C CA . PHE A 1 95 ? -20.287 3.541 35.125 1.00 96.31 95 PHE A CA 1
ATOM 625 C C . PHE A 1 95 ? -21.021 3.007 33.894 1.00 96.31 95 PHE A C 1
ATOM 627 O O . PHE A 1 95 ? -20.582 3.211 32.765 1.00 96.31 95 PHE A O 1
ATOM 634 N N . GLY A 1 96 ? -22.147 2.332 34.125 1.00 94.19 96 GLY A N 1
ATOM 635 C CA . GLY A 1 96 ? -22.972 1.674 33.108 1.00 94.19 96 GLY A CA 1
ATOM 636 C C . GLY A 1 96 ? -23.122 0.174 33.375 1.00 94.19 96 GLY A C 1
ATOM 637 O O . GLY A 1 96 ? -22.770 -0.303 34.454 1.00 94.19 96 GLY A O 1
ATOM 638 N N . PHE A 1 97 ? -23.676 -0.574 32.418 1.00 91.25 97 PHE A N 1
ATOM 639 C CA . PHE A 1 97 ? -24.123 -1.954 32.645 1.00 91.25 97 PHE A CA 1
ATOM 640 C C . PHE A 1 97 ? -23.263 -2.994 31.923 1.00 91.25 97 PHE A C 1
ATOM 642 O O . PHE A 1 97 ? -22.725 -2.745 30.847 1.00 91.25 97 PHE A O 1
ATOM 649 N N . GLY A 1 98 ? -23.169 -4.197 32.499 1.00 92.62 98 GLY A N 1
ATOM 650 C CA . GLY A 1 98 ? -22.525 -5.347 31.853 1.00 92.62 98 GLY A CA 1
ATOM 651 C C . GLY A 1 98 ? -21.013 -5.212 31.647 1.00 92.62 98 GLY A C 1
ATOM 652 O O . GLY A 1 98 ? -20.461 -5.905 30.800 1.00 92.62 98 GLY A O 1
ATOM 653 N N . ASN A 1 99 ? -20.350 -4.316 32.382 1.00 93.31 99 ASN A N 1
ATOM 654 C CA . ASN A 1 99 ? -18.897 -4.180 32.335 1.00 93.31 99 ASN A CA 1
ATOM 655 C C . ASN A 1 99 ? -18.224 -5.259 33.205 1.00 93.31 99 ASN A C 1
ATOM 657 O O . ASN A 1 99 ? -18.667 -5.517 34.325 1.00 93.31 99 ASN A O 1
ATOM 661 N N . ILE A 1 100 ? -17.137 -5.848 32.708 1.00 94.94 100 ILE A N 1
ATOM 662 C CA . ILE A 1 100 ? -16.264 -6.792 33.416 1.00 94.94 100 ILE A CA 1
ATOM 663 C C . ILE A 1 100 ? -14.865 -6.175 33.466 1.00 94.94 100 ILE A C 1
ATOM 665 O O . ILE A 1 100 ? -14.228 -6.027 32.429 1.00 94.94 100 ILE A O 1
ATOM 669 N N . GLY A 1 101 ? -14.388 -5.832 34.662 1.00 93.44 101 GLY A N 1
ATOM 670 C CA . GLY A 1 101 ? -13.140 -5.092 34.877 1.00 93.44 101 GLY A CA 1
ATOM 671 C C . GLY A 1 101 ? -13.394 -3.814 35.670 1.00 93.44 101 GLY A C 1
ATOM 672 O O . GLY A 1 101 ? -14.330 -3.768 36.477 1.00 93.44 101 GLY A O 1
ATOM 673 N N . SER A 1 102 ? -12.586 -2.785 35.436 1.00 95.75 102 SER A N 1
ATOM 674 C CA . SER A 1 102 ? -12.570 -1.569 36.254 1.00 95.75 102 SER A CA 1
ATOM 675 C C . SER A 1 102 ? -12.490 -0.287 35.431 1.00 95.75 102 SER A C 1
ATOM 677 O O . SER A 1 102 ? -11.935 -0.248 34.340 1.00 95.75 102 SER A O 1
ATOM 679 N N . LEU A 1 103 ? -12.991 0.808 35.994 1.00 96.62 103 LEU A N 1
ATOM 680 C CA . LEU A 1 103 ? -12.955 2.166 35.445 1.00 96.62 103 LEU A CA 1
ATOM 681 C C . LEU A 1 103 ? -13.550 2.310 34.037 1.00 96.62 103 LEU A C 1
ATOM 683 O O . LEU A 1 103 ? -13.145 3.188 33.278 1.00 96.62 103 LEU A O 1
ATOM 687 N N . ASN A 1 104 ? -14.528 1.478 33.680 1.00 96.25 104 ASN A N 1
ATOM 688 C CA . ASN A 1 104 ? -15.212 1.597 32.397 1.00 96.25 104 ASN A CA 1
ATOM 689 C C . ASN A 1 104 ? -16.364 2.609 32.468 1.00 96.25 104 ASN A C 1
ATOM 691 O O . ASN A 1 104 ? -17.152 2.590 33.415 1.00 96.25 104 ASN A O 1
ATOM 695 N N . LEU A 1 105 ? -16.499 3.444 31.438 1.00 98.12 105 LEU A N 1
ATOM 696 C CA . LEU A 1 105 ? -17.630 4.341 31.208 1.00 98.12 105 LEU A CA 1
ATOM 697 C C . LEU A 1 105 ? -18.383 3.902 29.948 1.00 98.12 105 LEU A C 1
ATOM 699 O O . LEU A 1 105 ? -17.864 4.019 28.842 1.00 98.12 105 LEU A O 1
ATOM 703 N N . GLY A 1 106 ? -19.617 3.435 30.112 1.00 96.12 106 GLY A N 1
ATOM 704 C CA . GLY A 1 106 ? -20.457 2.873 29.055 1.00 96.12 106 GLY A CA 1
ATOM 705 C C . GLY A 1 106 ? -20.871 1.439 29.380 1.00 96.12 106 GLY A C 1
ATOM 706 O O . GLY A 1 106 ? -20.946 1.076 30.552 1.00 96.12 106 GLY A O 1
ATOM 707 N N . SER A 1 107 ? -21.202 0.630 28.371 1.00 95.75 107 SER A N 1
ATOM 708 C CA . SER A 1 107 ? -21.791 -0.699 28.606 1.00 95.75 107 SER A CA 1
ATOM 709 C C . SER A 1 107 ? -21.078 -1.830 27.872 1.00 95.75 107 SER A C 1
ATOM 711 O O . SER A 1 107 ? -20.578 -1.652 26.762 1.00 95.75 107 SER A O 1
ATOM 713 N N . GLY A 1 108 ? -21.090 -3.022 28.469 1.00 93.94 108 GLY A N 1
ATOM 714 C CA . GLY A 1 108 ? -20.611 -4.252 27.834 1.00 93.94 108 GLY A CA 1
ATOM 715 C C . GLY A 1 108 ? -19.106 -4.291 27.566 1.00 93.94 108 GLY A C 1
ATOM 716 O O . GLY A 1 108 ? -18.687 -4.966 26.629 1.00 93.94 108 GLY A O 1
ATOM 717 N N . ASN A 1 109 ? -18.297 -3.539 28.317 1.00 95.25 109 ASN A N 1
ATOM 718 C CA . ASN A 1 109 ? -16.843 -3.571 28.167 1.00 95.25 109 ASN A CA 1
ATOM 719 C C . ASN A 1 109 ? -16.228 -4.731 28.966 1.00 95.25 109 ASN A C 1
ATOM 721 O O . ASN A 1 109 ? -16.642 -4.991 30.093 1.00 95.25 109 ASN A O 1
ATOM 725 N N . ILE A 1 110 ? -15.216 -5.394 28.408 1.00 96.94 110 ILE A N 1
ATOM 726 C CA . ILE A 1 110 ? -14.402 -6.421 29.069 1.00 96.94 110 ILE A CA 1
ATOM 727 C C . ILE A 1 110 ? -12.955 -5.930 29.098 1.00 96.94 110 ILE A C 1
ATOM 729 O O . ILE A 1 110 ? -12.322 -5.844 28.050 1.00 96.94 110 ILE A O 1
ATOM 733 N N . GLY A 1 111 ? -12.430 -5.641 30.284 1.00 94.44 111 GLY A N 1
ATOM 734 C CA . GLY A 1 111 ? -11.125 -5.018 30.504 1.00 94.44 111 GLY A CA 1
ATOM 735 C C . GLY A 1 111 ? -11.256 -3.712 31.283 1.00 94.44 111 GLY A C 1
ATOM 736 O O . GLY A 1 111 ? -12.303 -3.440 31.874 1.00 94.44 111 GLY A O 1
ATOM 737 N N . ASP A 1 112 ? -10.197 -2.903 31.288 1.00 95.94 112 ASP A N 1
ATOM 738 C CA . ASP A 1 112 ? -10.106 -1.738 32.170 1.00 95.94 112 ASP A CA 1
ATOM 739 C C . ASP A 1 112 ? -10.051 -0.407 31.416 1.00 95.94 112 ASP A C 1
ATOM 741 O O . ASP A 1 112 ? -9.437 -0.287 30.356 1.00 95.94 112 ASP A O 1
ATOM 745 N N . THR A 1 113 ? -10.585 0.646 32.035 1.00 96.69 113 THR A N 1
ATOM 746 C CA . THR A 1 113 ? -10.421 2.045 31.599 1.00 96.69 113 THR A CA 1
ATOM 747 C C . THR A 1 113 ? -10.930 2.305 30.174 1.00 96.69 113 THR A C 1
ATOM 749 O O . THR A 1 113 ? -10.333 3.069 29.417 1.00 96.69 113 THR A O 1
ATOM 752 N N . ASN A 1 114 ? -12.027 1.658 29.772 1.00 97.25 114 ASN A N 1
ATOM 753 C CA . ASN A 1 114 ? -12.651 1.917 28.475 1.00 97.25 114 ASN A CA 1
ATOM 754 C C . ASN A 1 114 ? -13.722 3.010 28.573 1.00 97.25 114 ASN A C 1
ATOM 756 O O . ASN A 1 114 ? -14.523 3.025 29.506 1.00 97.25 114 ASN A O 1
ATOM 760 N N . ILE A 1 115 ? -13.791 3.883 27.570 1.00 98.44 115 ILE A N 1
ATOM 761 C CA . ILE A 1 115 ? -14.854 4.874 27.391 1.00 98.44 115 ILE A CA 1
ATOM 762 C C . ILE A 1 115 ? -15.608 4.540 26.106 1.00 98.44 115 ILE A C 1
ATOM 764 O O . ILE A 1 115 ? -15.057 4.645 25.015 1.00 98.44 115 ILE A O 1
ATOM 768 N N . GLY A 1 116 ? -16.879 4.175 26.228 1.00 97.19 116 GLY A N 1
ATOM 769 C CA . GLY A 1 116 ? -17.741 3.722 25.142 1.00 97.19 116 GLY A CA 1
ATOM 770 C C . GLY A 1 116 ? -18.294 2.326 25.420 1.00 97.19 116 GLY A C 1
ATOM 771 O O . GLY A 1 116 ? -18.434 1.937 26.578 1.00 97.19 116 GLY A O 1
ATOM 772 N N . SER A 1 117 ? -18.684 1.584 24.381 1.00 97.00 117 SER A N 1
ATOM 773 C CA . SER A 1 117 ? -19.419 0.324 24.571 1.00 97.00 117 SER A CA 1
ATOM 774 C C . SER A 1 117 ? -18.853 -0.852 23.785 1.00 97.00 117 SER A C 1
ATOM 776 O O . SER A 1 117 ? -18.363 -0.694 22.668 1.00 97.00 117 SER A O 1
ATOM 778 N N . GLY A 1 118 ? -18.987 -2.054 24.347 1.00 95.50 118 GLY A N 1
ATOM 779 C CA . GLY A 1 118 ? -18.659 -3.306 23.663 1.00 95.50 118 GLY A CA 1
ATOM 780 C C . GLY A 1 118 ? -17.175 -3.482 23.341 1.00 95.50 118 GLY A C 1
ATOM 781 O O . GLY A 1 118 ? -16.852 -4.117 22.339 1.00 95.50 118 GLY A O 1
ATOM 782 N N . ASN A 1 119 ? -16.275 -2.880 24.123 1.00 96.69 119 ASN A N 1
ATOM 783 C CA . ASN A 1 119 ? -14.838 -3.063 23.934 1.00 96.69 119 ASN A CA 1
ATOM 784 C C . ASN A 1 119 ? -14.342 -4.324 24.660 1.00 96.69 119 ASN A C 1
ATOM 786 O O . ASN A 1 119 ? -14.791 -4.619 25.764 1.00 96.69 119 ASN A O 1
ATOM 790 N N . VAL A 1 120 ? -13.386 -5.038 24.066 1.00 97.81 120 VAL A N 1
ATOM 791 C CA . VAL A 1 120 ? -12.659 -6.161 24.674 1.00 97.81 120 VAL A CA 1
ATOM 792 C C . VAL A 1 120 ? -11.172 -5.821 24.685 1.00 97.81 120 VAL A C 1
ATOM 794 O O . VAL A 1 120 ? -10.542 -5.788 23.634 1.00 97.81 120 VAL A O 1
ATOM 797 N N . GLY A 1 121 ? -10.611 -5.579 25.863 1.00 95.19 121 GLY A N 1
ATOM 798 C CA . GLY A 1 121 ? -9.281 -5.012 26.078 1.00 95.19 121 GLY A CA 1
ATOM 799 C C . GLY A 1 121 ? -9.366 -3.747 26.932 1.00 95.19 121 GLY A C 1
ATOM 800 O O . GLY A 1 121 ? -10.415 -3.452 27.507 1.00 95.19 121 GLY A O 1
ATOM 801 N N . SER A 1 122 ? -8.268 -3.001 27.033 1.00 96.38 122 SER A N 1
ATOM 802 C CA . SER A 1 122 ? -8.176 -1.867 27.962 1.00 96.38 122 SER A CA 1
ATOM 803 C C . SER A 1 122 ? -7.859 -0.551 27.255 1.00 96.38 122 SER A C 1
ATOM 805 O O . SER A 1 122 ? -7.314 -0.540 26.153 1.00 96.38 122 SER A O 1
ATOM 807 N N . PHE A 1 123 ? -8.147 0.575 27.908 1.00 97.56 123 PHE A N 1
ATOM 808 C CA . PHE A 1 123 ? -7.790 1.922 27.434 1.00 97.56 123 PHE A CA 1
ATOM 809 C C . PHE A 1 123 ? -8.388 2.318 26.079 1.00 97.56 123 PHE A C 1
ATOM 811 O O . PHE A 1 123 ? -7.806 3.128 25.356 1.00 97.56 123 PHE A O 1
ATOM 818 N N . ASN A 1 124 ? -9.537 1.759 25.705 1.00 97.94 124 ASN A N 1
ATOM 819 C CA . ASN A 1 124 ? -10.186 2.129 24.453 1.00 97.94 124 ASN A CA 1
ATOM 820 C C . ASN A 1 124 ? -11.101 3.346 24.635 1.00 97.94 124 ASN A C 1
ATOM 822 O O . ASN A 1 124 ? -11.869 3.419 25.592 1.00 97.94 124 ASN A O 1
ATOM 826 N N . LEU A 1 125 ? -11.072 4.267 23.673 1.00 98.69 125 LEU A N 1
ATOM 827 C CA . LEU A 1 125 ? -12.021 5.367 23.533 1.00 98.69 125 LEU A CA 1
ATOM 828 C C . LEU A 1 125 ? -12.843 5.164 22.259 1.00 98.69 125 LEU A C 1
ATOM 830 O O . LEU A 1 125 ? -12.349 5.354 21.154 1.00 98.69 125 LEU A O 1
ATOM 834 N N . GLY A 1 126 ? -14.111 4.812 22.412 1.00 97.88 126 GLY A N 1
ATOM 835 C CA . GLY A 1 126 ? -15.034 4.484 21.335 1.00 97.88 126 GLY A CA 1
ATOM 836 C C . GLY A 1 126 ? -15.665 3.113 21.555 1.00 97.88 126 GLY A C 1
ATOM 837 O O . GLY A 1 126 ? -15.781 2.657 22.691 1.00 97.88 126 GLY A O 1
ATOM 838 N N . SER A 1 127 ? -16.160 2.476 20.495 1.00 97.19 127 SER A N 1
ATOM 839 C CA . SER A 1 127 ? -17.014 1.288 20.643 1.00 97.19 127 SER A CA 1
ATOM 840 C C . SER A 1 127 ? -16.604 0.124 19.753 1.00 97.19 127 SER A C 1
ATOM 842 O O . SER A 1 127 ? -16.147 0.319 18.628 1.00 97.19 127 SER A O 1
ATOM 844 N N . GLY A 1 128 ? -16.831 -1.097 20.237 1.00 96.94 128 GLY A N 1
ATOM 845 C CA . GLY A 1 128 ? -16.627 -2.323 19.467 1.00 96.94 128 GLY A CA 1
ATOM 846 C C . GLY A 1 128 ? -15.164 -2.635 19.146 1.00 96.94 128 GLY A C 1
ATOM 847 O O . GLY A 1 128 ? -14.902 -3.294 18.141 1.00 96.94 128 GLY A O 1
ATOM 848 N N . ASN A 1 129 ? -14.211 -2.132 19.934 1.00 97.31 129 ASN A N 1
ATOM 849 C CA . ASN A 1 129 ? -12.796 -2.439 19.733 1.00 97.31 129 ASN A CA 1
ATOM 850 C C . ASN A 1 129 ? -12.424 -3.776 20.392 1.00 97.31 129 ASN A C 1
ATOM 852 O O . ASN A 1 129 ? -12.881 -4.076 21.491 1.00 97.31 129 ASN A O 1
ATOM 856 N N . ILE A 1 130 ? -11.567 -4.560 19.741 1.00 98.12 130 ILE A N 1
ATOM 857 C CA . ILE A 1 130 ? -10.938 -5.770 20.283 1.00 98.12 130 ILE A CA 1
ATOM 858 C C . ILE A 1 130 ? -9.428 -5.538 20.291 1.00 98.12 130 ILE A C 1
ATOM 860 O O . ILE A 1 130 ? -8.818 -5.449 19.232 1.00 98.12 130 ILE A O 1
ATOM 864 N N . GLY A 1 131 ? -8.826 -5.458 21.468 1.00 96.12 131 GLY A N 1
ATOM 865 C CA . GLY A 1 131 ? -7.467 -4.967 21.678 1.00 96.12 131 GLY A CA 1
ATOM 866 C C . GLY A 1 131 ? -7.474 -3.734 22.577 1.00 96.12 131 GLY A C 1
ATOM 867 O O . GLY A 1 131 ? -8.503 -3.374 23.155 1.00 96.12 131 GLY A O 1
ATOM 868 N N . SER A 1 132 ? -6.320 -3.102 22.730 1.00 97.44 132 SER A N 1
ATOM 869 C CA . SER A 1 132 ? -6.102 -2.043 23.713 1.00 97.44 132 SER A CA 1
ATOM 870 C C . SER A 1 132 ? -5.645 -0.730 23.090 1.00 97.44 132 SER A C 1
ATOM 872 O O . SER A 1 132 ? -5.036 -0.692 22.019 1.00 97.44 132 SER A O 1
ATOM 874 N N . THR A 1 133 ? -5.898 0.367 23.802 1.00 97.94 133 THR A N 1
ATOM 875 C CA . THR A 1 133 ? -5.403 1.708 23.448 1.00 97.94 133 THR A CA 1
ATOM 876 C C . THR A 1 133 ? -5.916 2.195 22.085 1.00 97.94 133 THR A C 1
ATOM 878 O O . THR A 1 133 ? -5.246 2.956 21.391 1.00 97.94 133 THR A O 1
ATOM 881 N N . ASN A 1 134 ? -7.103 1.754 21.660 1.00 98.00 134 ASN A N 1
ATOM 882 C CA . ASN A 1 134 ? -7.706 2.226 20.416 1.00 98.00 134 ASN A CA 1
ATOM 883 C C . ASN A 1 134 ? -8.555 3.478 20.651 1.00 98.00 134 ASN A C 1
ATOM 885 O O . ASN A 1 134 ? -9.302 3.561 21.623 1.00 98.00 134 ASN A O 1
ATOM 889 N N . ILE A 1 135 ? -8.500 4.422 19.716 1.00 98.69 135 ILE A N 1
ATOM 890 C CA . ILE A 1 135 ? -9.369 5.597 19.662 1.00 98.69 135 ILE A CA 1
ATOM 891 C C . ILE A 1 135 ? -10.198 5.515 18.378 1.00 98.69 135 ILE A C 1
ATOM 893 O O . ILE A 1 135 ? -9.651 5.547 17.281 1.00 98.69 135 ILE A O 1
ATOM 897 N N . GLY A 1 136 ? -11.518 5.442 18.508 1.00 97.94 136 GLY A N 1
ATOM 898 C CA . GLY A 1 136 ? -12.472 5.212 17.425 1.00 97.94 136 GLY A CA 1
ATOM 899 C C . GLY A 1 136 ? -13.201 3.875 17.582 1.00 97.94 136 GLY A C 1
ATOM 900 O O . GLY A 1 136 ? -13.364 3.389 18.703 1.00 97.94 136 GLY A O 1
ATOM 901 N N . GLY A 1 137 ? -13.718 3.303 16.491 1.00 96.25 137 GLY A N 1
ATOM 902 C CA . GLY A 1 137 ? -14.647 2.172 16.579 1.00 96.25 137 GLY A CA 1
ATOM 903 C C . GLY A 1 137 ? -14.319 0.973 15.699 1.00 96.25 137 GLY A C 1
ATOM 904 O O . GLY A 1 137 ? -13.812 1.112 14.589 1.00 96.25 137 GLY A O 1
ATOM 905 N N . GLY A 1 138 ? -14.672 -0.222 16.171 1.00 97.12 138 GLY A N 1
ATOM 906 C CA . GLY A 1 138 ? -14.589 -1.449 15.376 1.00 97.12 138 GLY A CA 1
ATOM 907 C C . GLY A 1 138 ? -13.165 -1.886 15.023 1.00 97.12 138 GLY A C 1
ATOM 908 O O . GLY A 1 138 ? -12.982 -2.575 14.019 1.00 97.12 138 GLY A O 1
ATOM 909 N N . ASN A 1 139 ? -12.155 -1.462 15.786 1.00 97.31 139 ASN A N 1
ATOM 910 C CA . ASN A 1 139 ? -10.771 -1.859 15.540 1.00 97.31 139 ASN A CA 1
ATOM 911 C C . ASN A 1 139 ? -10.473 -3.243 16.136 1.00 97.31 139 ASN A C 1
ATOM 913 O O . ASN A 1 139 ? -11.033 -3.617 17.165 1.00 97.31 139 ASN A O 1
ATOM 917 N N . ARG A 1 140 ? -9.568 -3.995 15.507 1.00 98.44 140 ARG A N 1
ATOM 918 C CA . ARG A 1 140 ? -9.040 -5.269 16.000 1.00 98.44 140 ARG A CA 1
ATOM 919 C C . ARG A 1 140 ? -7.523 -5.266 15.981 1.00 98.44 140 ARG A C 1
ATOM 921 O O . ARG A 1 140 ? -6.929 -5.334 14.911 1.00 98.44 140 ARG A O 1
ATOM 928 N N . GLY A 1 141 ? -6.928 -5.245 17.160 1.00 96.94 141 GLY A N 1
ATOM 929 C CA . GLY A 1 141 ? -5.520 -4.957 17.388 1.00 96.94 141 GLY A CA 1
ATOM 930 C C . GLY A 1 141 ? -5.377 -3.739 18.294 1.00 96.94 141 GLY A C 1
ATOM 931 O O . GLY A 1 141 ? -6.362 -3.232 18.835 1.00 96.94 141 GLY A O 1
ATOM 932 N N . ASP A 1 142 ? -4.148 -3.278 18.455 1.00 97.94 142 ASP A N 1
ATOM 933 C CA . ASP A 1 142 ? -3.783 -2.295 19.466 1.00 97.94 142 ASP A CA 1
ATOM 934 C C . ASP A 1 142 ? -3.347 -0.961 18.850 1.00 97.94 142 ASP A C 1
ATOM 936 O O . ASP A 1 142 ? -2.751 -0.908 17.769 1.00 97.94 142 ASP A O 1
ATOM 940 N N . ILE A 1 143 ? -3.569 0.125 19.594 1.00 98.19 143 ILE A N 1
ATOM 941 C CA . ILE A 1 143 ? -3.008 1.456 19.306 1.00 98.19 143 ILE A CA 1
ATOM 942 C C . ILE A 1 143 ? -3.462 1.978 17.929 1.00 98.19 143 ILE A C 1
ATOM 944 O O . ILE A 1 143 ? -2.690 2.546 17.161 1.00 98.19 143 ILE A O 1
ATOM 948 N N . ASN A 1 144 ? -4.733 1.776 17.580 1.00 98.19 144 ASN A N 1
ATOM 949 C CA . ASN A 1 144 ? -5.307 2.339 16.360 1.00 98.19 144 ASN A CA 1
ATOM 950 C C . ASN A 1 144 ? -6.039 3.656 16.644 1.00 98.19 144 ASN A C 1
ATOM 952 O O . ASN A 1 144 ? -6.790 3.760 17.610 1.00 98.19 144 ASN A O 1
ATOM 956 N N . LEU A 1 145 ? -5.874 4.640 15.762 1.00 98.75 145 LEU A N 1
ATOM 957 C CA . LEU A 1 145 ? -6.636 5.885 15.738 1.00 98.75 145 LEU A CA 1
ATOM 958 C C . LEU A 1 145 ? -7.499 5.930 14.474 1.00 98.75 145 LEU A C 1
ATOM 960 O O . LEU A 1 145 ? -6.995 6.126 13.372 1.00 98.75 145 LEU A O 1
ATOM 964 N N . GLY A 1 146 ? -8.808 5.788 14.635 1.00 98.25 146 GLY A N 1
ATOM 965 C CA . GLY A 1 146 ? -9.792 5.735 13.559 1.00 98.25 146 GLY A CA 1
ATOM 966 C C . GLY A 1 146 ? -10.669 4.493 13.680 1.00 98.25 146 GLY A C 1
ATOM 967 O O . GLY A 1 146 ? -10.901 4.011 14.787 1.00 98.25 146 GLY A O 1
ATOM 968 N N . SER A 1 147 ? -11.228 4.008 12.570 1.00 98.06 147 SER A N 1
ATOM 969 C CA . SER A 1 147 ? -12.260 2.964 12.633 1.00 98.06 147 SER A CA 1
ATOM 970 C C . SER A 1 147 ? -12.037 1.796 11.682 1.00 98.06 147 SER A C 1
ATOM 972 O O . SER A 1 147 ? -11.545 1.963 10.568 1.00 98.06 147 SER A O 1
ATOM 974 N N . GLY A 1 148 ? -12.469 0.607 12.102 1.00 97.56 148 GLY A N 1
ATOM 975 C CA . GLY A 1 148 ? -12.494 -0.587 11.257 1.00 97.56 148 GLY A CA 1
ATOM 976 C C . GLY A 1 148 ? -11.113 -1.103 10.853 1.00 97.56 148 GLY A C 1
ATOM 977 O O . GLY A 1 148 ? -10.990 -1.714 9.794 1.00 97.56 148 GLY A O 1
ATOM 978 N N . ASN A 1 149 ? -10.071 -0.830 11.639 1.00 97.88 149 ASN A N 1
ATOM 979 C CA . ASN A 1 149 ? -8.729 -1.333 11.356 1.00 97.88 149 ASN A CA 1
ATOM 980 C C . ASN A 1 149 ? -8.549 -2.763 11.887 1.00 97.88 149 ASN A C 1
ATOM 982 O O . ASN A 1 149 ? -9.064 -3.104 12.950 1.00 97.88 149 ASN A O 1
ATOM 986 N N . VAL A 1 150 ? -7.787 -3.589 11.173 1.00 98.62 150 VAL A N 1
ATOM 987 C CA . VAL A 1 150 ? -7.327 -4.915 11.601 1.00 98.62 150 VAL A CA 1
ATOM 988 C C . VAL A 1 150 ? -5.803 -4.924 11.571 1.00 98.62 150 VAL A C 1
ATOM 990 O O . VAL A 1 150 ? -5.212 -4.824 10.502 1.00 98.62 150 VAL A O 1
ATOM 993 N N . GLY A 1 151 ? -5.177 -5.059 12.735 1.00 97.44 151 GLY A N 1
ATOM 994 C CA . GLY A 1 151 ? -3.744 -4.877 12.953 1.00 97.44 151 GLY A CA 1
ATOM 995 C C . GLY A 1 151 ? -3.471 -3.743 13.940 1.00 97.44 151 GLY A C 1
ATOM 996 O O . GLY A 1 151 ? -4.388 -3.231 14.585 1.00 97.44 151 GLY A O 1
ATOM 997 N N . ASN A 1 152 ? -2.202 -3.363 14.071 1.00 98.00 152 ASN A N 1
ATOM 998 C CA . ASN A 1 152 ? -1.750 -2.458 15.126 1.00 98.00 152 ASN A CA 1
ATOM 999 C C . ASN A 1 152 ? -1.233 -1.131 14.563 1.00 98.00 152 ASN A C 1
ATOM 1001 O O . ASN A 1 152 ? -0.735 -1.083 13.436 1.00 98.00 152 ASN A O 1
ATOM 1005 N N . PHE A 1 153 ? -1.238 -0.077 15.379 1.00 98.38 153 PHE A N 1
ATOM 1006 C CA . PHE A 1 153 ? -0.601 1.210 15.059 1.00 98.38 153 PHE A CA 1
ATOM 1007 C C . PHE A 1 153 ? -1.117 1.884 13.776 1.00 98.38 153 PHE A C 1
ATOM 1009 O O . PHE A 1 153 ? -0.352 2.553 13.080 1.00 98.38 153 PHE A O 1
ATOM 1016 N N . ASN A 1 154 ? -2.389 1.704 13.421 1.00 98.38 154 ASN A N 1
ATOM 1017 C CA . ASN A 1 154 ? -2.956 2.367 12.250 1.00 98.38 154 ASN A CA 1
ATOM 1018 C C . ASN A 1 154 ? -3.575 3.717 12.618 1.00 98.38 154 ASN A C 1
ATOM 1020 O O . ASN A 1 154 ? -4.294 3.834 13.607 1.00 98.38 154 ASN A O 1
ATOM 1024 N N . VAL A 1 155 ? -3.360 4.719 11.773 1.00 98.75 155 VAL A N 1
ATOM 1025 C CA . VAL A 1 155 ? -4.020 6.023 11.835 1.00 98.75 155 VAL A CA 1
ATOM 1026 C C . VAL A 1 155 ? -4.840 6.210 10.564 1.00 98.75 155 VAL A C 1
ATOM 1028 O O . VAL A 1 155 ? -4.288 6.320 9.474 1.00 98.75 155 VAL A O 1
ATOM 1031 N N . GLY A 1 156 ? -6.160 6.265 10.705 1.00 9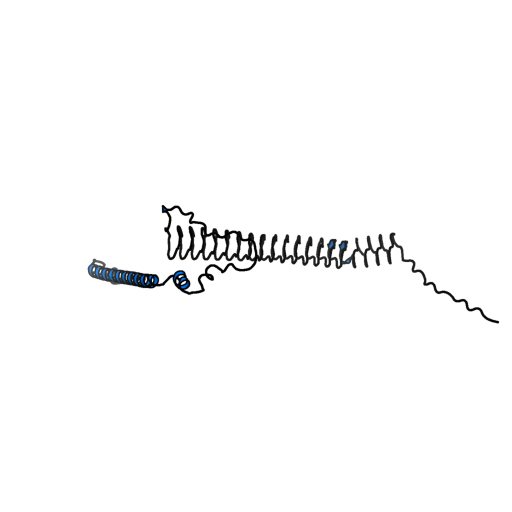8.25 156 GLY A N 1
ATOM 1032 C CA . GLY A 1 156 ? -7.128 6.285 9.613 1.00 98.25 156 GLY A CA 1
ATOM 1033 C C . GLY A 1 156 ? -8.112 5.123 9.721 1.00 98.25 156 GLY A C 1
ATOM 1034 O O . GLY A 1 156 ? -8.337 4.593 10.810 1.00 98.25 156 GLY A O 1
ATOM 1035 N N . SER A 1 157 ? -8.760 4.758 8.615 1.00 98.19 157 SER A N 1
ATOM 1036 C CA . SER A 1 157 ? -9.864 3.790 8.653 1.00 98.19 157 SER A CA 1
ATOM 1037 C C . SER A 1 157 ? -9.720 2.651 7.654 1.00 98.19 157 SER A C 1
ATOM 1039 O O . SER A 1 157 ? -9.192 2.832 6.558 1.00 98.19 157 SER A O 1
ATOM 1041 N N . GLY A 1 158 ? -10.256 1.485 8.013 1.00 97.88 158 GLY A N 1
ATOM 1042 C CA . GLY A 1 158 ? -10.380 0.341 7.109 1.00 97.88 158 GLY A CA 1
ATOM 1043 C C . GLY A 1 158 ? -9.046 -0.249 6.653 1.00 97.88 158 GLY A C 1
ATOM 1044 O O . GLY A 1 158 ? -8.963 -0.742 5.532 1.00 97.88 158 GLY A O 1
ATOM 1045 N N . ASN A 1 159 ? -7.993 -0.155 7.467 1.00 98.31 159 ASN A N 1
ATOM 1046 C CA . ASN A 1 159 ? -6.707 -0.766 7.141 1.00 98.31 159 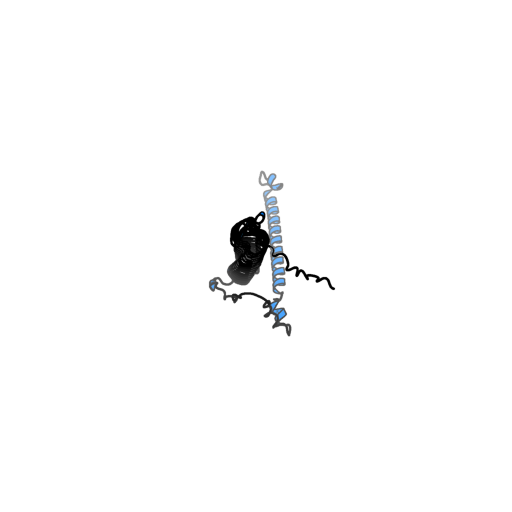ASN A CA 1
ATOM 1047 C C . ASN A 1 159 ? -6.669 -2.235 7.583 1.00 98.31 159 ASN A C 1
ATOM 1049 O O . ASN A 1 159 ? -7.094 -2.558 8.690 1.00 98.31 159 ASN A O 1
ATOM 1053 N N . PHE A 1 160 ? -6.115 -3.110 6.747 1.00 98.62 160 PHE A N 1
ATOM 1054 C CA . PHE A 1 160 ? -5.778 -4.494 7.070 1.00 98.62 160 PHE A CA 1
ATOM 1055 C C . PHE A 1 160 ? -4.256 -4.658 7.026 1.00 98.62 160 PHE A C 1
ATOM 1057 O O . PHE A 1 160 ? -3.658 -4.679 5.954 1.00 98.62 160 PHE A O 1
ATOM 1064 N N . GLY A 1 161 ? -3.624 -4.762 8.187 1.00 97.50 161 GLY A N 1
ATOM 1065 C CA . GLY A 1 161 ? -2.177 -4.682 8.368 1.00 97.50 161 GLY A CA 1
ATOM 1066 C C . GLY A 1 161 ? -1.823 -3.653 9.439 1.00 97.50 161 GLY A C 1
ATOM 1067 O O . GLY A 1 161 ? -2.700 -3.151 10.141 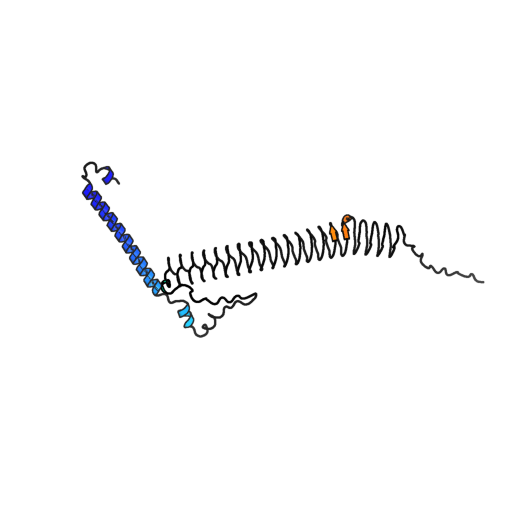1.00 97.50 161 GLY A O 1
ATOM 1068 N N . SER A 1 162 ? -0.535 -3.365 9.613 1.00 98.38 162 SER A N 1
ATOM 1069 C CA . SER A 1 162 ? -0.068 -2.534 10.733 1.00 98.38 162 SER A CA 1
ATOM 1070 C C . SER A 1 162 ? 0.706 -1.300 10.281 1.00 98.38 162 SER A C 1
ATOM 1072 O O . SER A 1 162 ? 1.268 -1.275 9.190 1.00 98.38 162 SER A O 1
ATOM 1074 N N . GLN A 1 163 ? 0.804 -0.299 11.158 1.00 98.62 163 GLN A N 1
ATOM 1075 C CA . GLN A 1 163 ? 1.622 0.906 10.960 1.00 98.62 163 GLN A CA 1
ATOM 1076 C C . GLN A 1 163 ? 1.233 1.734 9.724 1.00 98.62 163 GLN A C 1
ATOM 1078 O O . GLN A 1 163 ? 2.090 2.362 9.103 1.00 98.62 163 GLN A O 1
ATOM 1083 N N . ASN A 1 164 ? -0.041 1.724 9.331 1.00 98.56 164 ASN A N 1
ATOM 1084 C CA . ASN A 1 164 ? -0.505 2.528 8.205 1.00 98.56 164 ASN A CA 1
ATOM 1085 C C . ASN A 1 164 ? -0.954 3.918 8.666 1.00 98.56 164 ASN A C 1
ATOM 1087 O O . ASN A 1 164 ? -1.727 4.039 9.614 1.00 98.56 164 ASN A O 1
ATOM 1091 N N . LEU A 1 165 ? -0.532 4.959 7.950 1.00 98.81 165 LEU A N 1
ATOM 1092 C CA . LEU A 1 165 ? -1.063 6.316 8.065 1.00 98.81 165 LEU A CA 1
ATOM 1093 C C . LEU A 1 165 ? -1.864 6.639 6.802 1.00 98.81 165 LEU A C 1
ATOM 1095 O O . LEU A 1 165 ? -1.304 6.945 5.752 1.00 98.81 165 LEU A O 1
ATOM 1099 N N . GLY A 1 166 ? -3.184 6.561 6.911 1.00 98.31 166 GLY A N 1
ATOM 1100 C CA . GLY A 1 166 ? -4.133 6.692 5.814 1.00 98.31 166 GLY A CA 1
ATOM 1101 C C . GLY A 1 166 ? -5.246 5.651 5.919 1.00 98.31 166 GLY A C 1
ATOM 1102 O O . GLY A 1 166 ? -5.450 5.045 6.969 1.00 98.31 166 GLY A O 1
ATOM 1103 N N . SER A 1 167 ? -6.023 5.476 4.852 1.00 98.38 167 SER A N 1
ATOM 1104 C CA . SER A 1 167 ? -7.221 4.624 4.887 1.00 98.38 167 SER A CA 1
ATOM 1105 C C . SER A 1 167 ? -7.248 3.597 3.764 1.00 98.38 167 SER A C 1
ATOM 1107 O O . SER A 1 167 ? -6.748 3.854 2.671 1.00 98.38 167 SER A O 1
ATOM 1109 N N . GLY A 1 168 ? -7.888 2.457 4.020 1.00 98.25 168 GLY A N 1
ATOM 1110 C CA . GLY A 1 168 ? -8.143 1.423 3.017 1.00 98.25 168 GLY A CA 1
ATOM 1111 C C . GLY A 1 168 ? -6.894 0.691 2.530 1.00 98.25 168 GLY A C 1
ATOM 1112 O O . GLY A 1 168 ? -6.879 0.237 1.390 1.00 98.25 168 GLY A O 1
ATOM 1113 N N . ASN A 1 169 ? -5.833 0.619 3.336 1.00 98.56 169 ASN A N 1
ATOM 1114 C CA . ASN A 1 169 ? -4.627 -0.117 2.961 1.00 98.56 169 ASN A CA 1
ATOM 1115 C C . ASN A 1 169 ? -4.755 -1.609 3.302 1.00 98.56 169 ASN A C 1
ATOM 1117 O O . ASN A 1 169 ? -5.246 -1.956 4.374 1.00 98.56 169 ASN A O 1
ATOM 1121 N N . ILE A 1 170 ? -4.257 -2.480 2.426 1.00 98.81 170 ILE A N 1
ATOM 1122 C CA . ILE A 1 170 ? -4.040 -3.909 2.673 1.00 98.81 170 ILE A CA 1
ATOM 1123 C C . ILE A 1 170 ? -2.531 -4.152 2.634 1.00 98.81 170 ILE A C 1
ATOM 1125 O O . ILE A 1 170 ? -1.919 -4.080 1.576 1.00 98.81 170 ILE A O 1
ATOM 1129 N N . GLY A 1 171 ? -1.930 -4.441 3.781 1.00 97.94 171 GLY A N 1
ATOM 1130 C CA . GLY A 1 171 ? -0.483 -4.473 3.984 1.00 97.94 171 GLY A CA 1
ATOM 1131 C C . GLY A 1 171 ? -0.053 -3.483 5.065 1.00 97.94 171 GLY A C 1
ATOM 1132 O O . GLY A 1 171 ? -0.887 -2.888 5.753 1.00 97.94 171 GLY A O 1
ATOM 1133 N N . SER A 1 172 ? 1.253 -3.346 5.268 1.00 98.50 172 SER A N 1
ATOM 1134 C CA . SER A 1 172 ? 1.814 -2.629 6.418 1.00 98.50 172 SER A CA 1
ATOM 1135 C C . SER A 1 172 ? 2.730 -1.472 6.031 1.00 98.50 172 SER A C 1
ATOM 1137 O O . SER A 1 172 ? 3.326 -1.451 4.955 1.00 98.50 172 SER A O 1
ATOM 1139 N N . THR A 1 173 ? 2.887 -0.526 6.956 1.00 98.56 173 THR A N 1
ATOM 1140 C CA . THR A 1 173 ? 3.846 0.585 6.852 1.00 98.56 173 THR A CA 1
ATOM 1141 C C . THR A 1 173 ? 3.573 1.500 5.649 1.00 98.56 173 THR A C 1
ATOM 1143 O O . THR A 1 173 ? 4.500 2.025 5.037 1.00 98.56 173 THR A O 1
ATOM 1146 N N . ASN A 1 174 ? 2.305 1.686 5.272 1.00 98.69 174 ASN A N 1
ATOM 1147 C CA . ASN A 1 174 ? 1.935 2.582 4.177 1.00 98.69 174 ASN A CA 1
ATOM 1148 C C . ASN A 1 174 ? 1.620 3.998 4.681 1.00 98.69 174 ASN A C 1
ATOM 1150 O O . ASN A 1 174 ? 0.927 4.174 5.681 1.00 98.69 174 ASN A O 1
ATOM 1154 N N . LEU A 1 175 ? 2.071 5.008 3.940 1.00 98.81 175 LEU A N 1
ATOM 1155 C CA . LEU A 1 175 ? 1.725 6.415 4.113 1.00 98.81 175 LEU A CA 1
ATOM 1156 C C . LEU A 1 175 ? 0.877 6.876 2.925 1.00 98.81 175 LEU A C 1
ATOM 1158 O O . LEU A 1 175 ? 1.409 7.174 1.862 1.00 98.81 175 LEU A O 1
ATOM 1162 N N . GLY A 1 176 ? -0.435 6.957 3.105 1.00 98.31 176 GLY A N 1
ATOM 1163 C CA . GLY A 1 176 ? -1.417 7.262 2.067 1.00 98.31 176 GLY A CA 1
ATOM 1164 C C . GLY A 1 176 ? -2.564 6.252 2.058 1.00 98.31 176 GLY A C 1
ATOM 1165 O O . GLY A 1 176 ? -2.717 5.466 2.996 1.00 98.31 176 GLY A O 1
ATOM 1166 N N . GLY A 1 177 ? -3.424 6.312 1.040 1.00 98.12 177 GLY A N 1
ATOM 1167 C CA . GLY A 1 177 ? -4.661 5.529 1.004 1.00 98.12 177 GLY A CA 1
ATOM 1168 C C . GLY A 1 177 ? -4.733 4.499 -0.119 1.00 98.12 177 GLY A C 1
ATOM 1169 O O . GLY A 1 177 ? -4.174 4.694 -1.197 1.00 98.12 177 GLY A O 1
ATOM 1170 N N . GLY A 1 178 ? -5.490 3.429 0.112 1.00 98.50 178 GLY A N 1
ATOM 1171 C CA . GLY A 1 178 ? -5.851 2.464 -0.927 1.00 98.50 178 GLY A CA 1
ATOM 1172 C C . GLY A 1 178 ? -4.676 1.668 -1.493 1.00 98.50 178 GLY A C 1
ATOM 1173 O O . GLY A 1 178 ? -4.718 1.299 -2.664 1.00 98.50 178 GLY A O 1
ATOM 1174 N N . ASN A 1 179 ? -3.611 1.453 -0.719 1.00 98.75 179 ASN A N 1
ATOM 1175 C CA . ASN A 1 179 ? -2.479 0.644 -1.167 1.00 98.75 179 ASN A CA 1
ATOM 1176 C C . ASN A 1 179 ? -2.725 -0.849 -0.900 1.00 98.75 179 ASN A C 1
ATOM 1178 O O . ASN A 1 179 ? -3.281 -1.211 0.136 1.00 98.75 179 ASN A O 1
ATOM 1182 N N . ILE A 1 180 ? -2.267 -1.714 -1.805 1.00 98.81 180 ILE A N 1
ATOM 1183 C CA . ILE A 1 180 ? -2.181 -3.167 -1.622 1.00 98.81 180 ILE A CA 1
ATOM 1184 C C . ILE A 1 180 ? -0.702 -3.551 -1.685 1.00 98.81 180 ILE A C 1
ATOM 1186 O O . ILE A 1 180 ? -0.103 -3.509 -2.753 1.00 98.81 180 ILE A O 1
ATOM 1190 N N . GLY A 1 181 ? -0.119 -3.925 -0.553 1.00 98.38 181 GLY A N 1
ATOM 1191 C CA . GLY A 1 181 ? 1.317 -4.133 -0.375 1.00 98.38 181 GLY A CA 1
ATOM 1192 C C . GLY A 1 181 ? 1.867 -3.293 0.776 1.00 98.38 181 GLY A C 1
ATOM 1193 O O . GLY A 1 181 ? 1.117 -2.682 1.544 1.00 98.38 181 GLY A O 1
ATOM 1194 N N . ASN A 1 182 ? 3.184 -3.290 0.925 1.00 98.62 182 ASN A N 1
ATOM 1195 C CA . ASN A 1 182 ? 3.875 -2.735 2.081 1.00 98.62 182 ASN A CA 1
ATOM 1196 C C . ASN A 1 182 ? 4.773 -1.554 1.716 1.00 98.62 182 ASN A C 1
ATOM 1198 O O . ASN A 1 182 ? 5.306 -1.462 0.609 1.00 98.62 182 ASN A O 1
ATOM 1202 N N . THR A 1 183 ? 5.017 -0.687 2.698 1.00 98.69 183 THR A N 1
ATOM 1203 C CA . THR A 1 183 ? 6.050 0.361 2.617 1.00 98.69 183 THR A CA 1
ATOM 1204 C C . THR A 1 183 ? 5.829 1.339 1.454 1.00 98.69 183 THR A C 1
ATOM 1206 O O . THR A 1 183 ? 6.779 1.853 0.869 1.00 98.69 183 THR A O 1
ATOM 1209 N N . ASN A 1 184 ? 4.574 1.609 1.091 1.00 98.75 184 ASN A N 1
ATOM 1210 C CA . ASN A 1 184 ? 4.258 2.586 0.053 1.00 98.75 184 ASN A CA 1
ATOM 1211 C C . ASN A 1 184 ? 4.087 3.988 0.644 1.00 98.75 184 ASN A C 1
ATOM 1213 O O . ASN A 1 184 ? 3.453 4.161 1.682 1.00 98.75 184 ASN A O 1
ATOM 1217 N N . VAL A 1 185 ? 4.594 5.001 -0.053 1.00 98.81 185 VAL A N 1
ATOM 1218 C CA . VAL A 1 185 ? 4.343 6.417 0.229 1.00 98.81 185 VAL A CA 1
ATOM 1219 C C . VAL A 1 185 ? 3.579 7.004 -0.948 1.00 98.81 185 VAL A C 1
ATOM 1221 O O . VAL A 1 185 ? 4.119 7.120 -2.039 1.00 98.81 185 VAL A O 1
ATOM 1224 N N . GLY A 1 186 ? 2.329 7.385 -0.728 1.00 98.44 186 GLY A N 1
ATOM 1225 C CA . GLY A 1 186 ? 1.366 7.759 -1.756 1.00 98.44 186 GLY A CA 1
ATOM 1226 C C . GLY A 1 186 ? 0.148 6.838 -1.740 1.00 98.44 186 GLY A C 1
ATOM 1227 O O . GLY A 1 186 ? -0.074 6.088 -0.789 1.00 98.44 186 GLY A O 1
ATOM 1228 N N . SER A 1 187 ? -0.694 6.946 -2.763 1.00 98.62 187 SER A N 1
ATOM 1229 C CA . SER A 1 187 ? -2.003 6.285 -2.792 1.00 98.62 187 SER A CA 1
ATOM 1230 C C . SER A 1 187 ? -2.209 5.408 -4.020 1.00 98.62 187 SER A C 1
ATOM 1232 O O . SER A 1 187 ? -1.691 5.696 -5.101 1.00 98.62 187 SER A O 1
ATOM 1234 N N . GLY A 1 188 ? -3.029 4.369 -3.858 1.00 98.62 188 GLY A N 1
ATOM 1235 C CA . GLY A 1 188 ? -3.454 3.492 -4.948 1.00 98.62 188 GLY A CA 1
ATOM 1236 C C . GLY A 1 188 ? -2.340 2.624 -5.530 1.00 98.62 188 GLY A C 1
ATOM 1237 O O . GLY A 1 188 ? -2.419 2.262 -6.701 1.00 98.62 188 GLY A O 1
ATOM 1238 N N . ASN A 1 189 ? -1.282 2.338 -4.768 1.00 98.81 189 ASN A N 1
ATOM 1239 C CA . ASN A 1 189 ? -0.208 1.465 -5.230 1.00 98.81 189 ASN A CA 1
ATOM 1240 C C . ASN A 1 189 ? -0.574 -0.013 -5.029 1.00 98.81 189 ASN A C 1
ATOM 1242 O O . ASN A 1 189 ? -1.162 -0.376 -4.012 1.00 98.81 189 ASN A O 1
ATOM 1246 N N . ILE A 1 190 ? -0.191 -0.866 -5.977 1.00 98.81 190 ILE A N 1
ATOM 1247 C CA . ILE A 1 190 ? -0.276 -2.327 -5.890 1.00 98.81 190 ILE A CA 1
ATOM 1248 C C . ILE A 1 190 ? 1.144 -2.884 -5.999 1.00 98.81 190 ILE A C 1
ATOM 1250 O O . ILE A 1 190 ? 1.747 -2.831 -7.067 1.00 98.81 190 ILE A O 1
ATOM 1254 N N . GLY A 1 191 ? 1.663 -3.438 -4.911 1.00 98.44 191 GLY A N 1
ATOM 1255 C CA . GLY A 1 191 ? 3.053 -3.856 -4.753 1.00 98.44 191 GLY A CA 1
ATOM 1256 C C . GLY A 1 191 ? 3.733 -3.131 -3.593 1.00 98.44 191 GLY A C 1
ATOM 1257 O O . GLY A 1 191 ? 3.100 -2.389 -2.838 1.00 98.44 191 GLY A O 1
ATOM 1258 N N . ASP A 1 192 ? 5.030 -3.367 -3.442 1.00 98.75 192 ASP A N 1
ATOM 1259 C CA . ASP A 1 192 ? 5.809 -2.930 -2.287 1.00 98.75 192 ASP A CA 1
ATOM 1260 C C . ASP A 1 192 ? 6.785 -1.792 -2.624 1.00 98.75 192 ASP A C 1
ATOM 1262 O O . ASP A 1 192 ? 7.377 -1.733 -3.706 1.00 98.75 192 ASP A O 1
ATOM 1266 N N . THR A 1 193 ? 7.063 -0.949 -1.629 1.00 98.69 193 THR A N 1
ATOM 1267 C CA . THR A 1 193 ? 8.137 0.062 -1.666 1.00 98.69 193 THR A CA 1
ATOM 1268 C C . THR A 1 193 ? 7.995 1.075 -2.809 1.00 98.69 193 THR A C 1
ATOM 1270 O O . THR A 1 193 ? 8.976 1.451 -3.450 1.00 98.69 193 THR A O 1
ATOM 1273 N N . ASN A 1 194 ? 6.774 1.524 -3.101 1.00 98.75 194 ASN A N 1
ATOM 1274 C CA . ASN A 1 194 ? 6.547 2.570 -4.097 1.00 98.75 194 ASN A CA 1
ATOM 1275 C C . ASN A 1 194 ? 6.486 3.959 -3.451 1.00 98.75 194 ASN A C 1
ATOM 1277 O O . ASN A 1 194 ? 5.865 4.145 -2.406 1.00 98.75 194 ASN A O 1
ATOM 1281 N N . PHE A 1 195 ? 7.084 4.950 -4.107 1.00 98.81 195 PHE A N 1
ATOM 1282 C CA . PHE A 1 195 ? 6.977 6.362 -3.754 1.00 98.81 195 PHE A CA 1
ATOM 1283 C C . PHE A 1 195 ? 6.246 7.116 -4.867 1.00 98.81 195 PHE A C 1
ATOM 1285 O O . PHE A 1 195 ? 6.770 7.259 -5.967 1.00 98.81 195 PHE A O 1
ATOM 1292 N N . GLY A 1 196 ? 5.054 7.624 -4.578 1.00 98.38 196 GLY A N 1
ATOM 1293 C CA . GLY A 1 196 ? 4.133 8.266 -5.511 1.00 98.38 196 GLY A CA 1
ATOM 1294 C C . GLY A 1 196 ? 2.825 7.484 -5.649 1.00 98.38 196 GLY A C 1
ATOM 1295 O O . GLY A 1 196 ? 2.479 6.680 -4.783 1.00 98.38 196 GLY A O 1
ATOM 1296 N N . ASN A 1 197 ? 2.050 7.763 -6.700 1.00 98.69 197 ASN A N 1
ATOM 1297 C CA . ASN A 1 197 ? 0.654 7.319 -6.780 1.00 98.69 197 ASN A CA 1
ATOM 1298 C C . ASN A 1 197 ? 0.399 6.356 -7.939 1.00 98.69 197 ASN A C 1
ATOM 1300 O O . ASN A 1 197 ? 0.906 6.554 -9.044 1.00 98.69 197 ASN A O 1
ATOM 1304 N N . GLY A 1 198 ? -0.487 5.384 -7.723 1.00 98.56 198 GLY A N 1
ATOM 1305 C CA . GLY A 1 198 ? -1.013 4.537 -8.793 1.00 98.56 198 GLY A CA 1
ATOM 1306 C C . GLY A 1 198 ? 0.039 3.655 -9.463 1.00 98.56 198 GLY A C 1
ATOM 1307 O O . GLY A 1 198 ? -0.059 3.415 -10.664 1.00 98.56 198 GLY A O 1
ATOM 1308 N N . ASN A 1 199 ? 1.074 3.230 -8.735 1.00 98.75 199 ASN A N 1
ATOM 1309 C CA . ASN A 1 199 ? 2.077 2.315 -9.271 1.00 98.75 199 ASN A CA 1
ATOM 1310 C C . ASN A 1 199 ? 1.629 0.858 -9.094 1.00 98.75 199 ASN A C 1
ATOM 1312 O O . ASN A 1 199 ? 1.138 0.485 -8.033 1.00 98.75 199 ASN A O 1
ATOM 1316 N N . GLY A 1 200 ? 1.829 0.030 -10.115 1.00 98.44 200 GLY A N 1
ATOM 1317 C CA . GLY A 1 200 ? 1.692 -1.422 -10.060 1.00 98.44 200 GLY A CA 1
ATOM 1318 C C . GLY A 1 200 ? 3.058 -2.087 -10.211 1.00 98.44 200 GLY A C 1
ATOM 1319 O O . GLY A 1 200 ? 3.746 -1.820 -11.188 1.00 98.44 200 GLY A O 1
ATOM 1320 N N . GLY A 1 201 ? 3.440 -2.966 -9.290 1.00 98.25 201 GLY A N 1
ATOM 1321 C CA . GLY A 1 201 ? 4.796 -3.510 -9.167 1.00 98.25 201 GLY A CA 1
ATOM 1322 C C . GLY A 1 201 ? 5.555 -2.889 -7.992 1.00 98.25 201 GLY A C 1
ATOM 1323 O O . GLY A 1 201 ? 4.964 -2.210 -7.152 1.00 98.25 201 GLY A O 1
ATOM 1324 N N . ASN A 1 202 ? 6.864 -3.136 -7.918 1.00 98.69 202 ASN A N 1
ATOM 1325 C CA . ASN A 1 202 ? 7.666 -2.795 -6.738 1.00 98.69 202 ASN A CA 1
ATOM 1326 C C . ASN A 1 202 ? 8.724 -1.730 -7.038 1.00 98.69 202 ASN A C 1
ATOM 1328 O O . ASN A 1 202 ? 9.218 -1.639 -8.162 1.00 98.69 202 ASN A O 1
ATOM 1332 N N . PHE A 1 203 ? 9.161 -1.002 -6.010 1.00 98.75 203 PHE A N 1
ATOM 1333 C CA . PHE A 1 203 ? 10.301 -0.073 -6.084 1.00 98.75 203 PHE A CA 1
ATOM 1334 C C . PHE A 1 203 ? 10.153 1.054 -7.118 1.00 98.75 203 PHE A C 1
ATOM 1336 O O . PHE A 1 203 ? 11.149 1.524 -7.670 1.00 98.75 203 PHE A O 1
ATOM 1343 N N . ASN A 1 204 ? 8.930 1.495 -7.413 1.00 98.75 204 ASN A N 1
ATOM 1344 C CA . ASN A 1 204 ? 8.727 2.613 -8.329 1.00 98.75 204 ASN A CA 1
ATOM 1345 C C . ASN A 1 204 ? 8.831 3.957 -7.602 1.00 98.75 204 ASN A C 1
ATOM 1347 O O . ASN A 1 204 ? 8.309 4.123 -6.501 1.00 98.75 204 ASN A O 1
ATOM 1351 N N . PHE A 1 205 ? 9.451 4.940 -8.251 1.00 98.75 205 PHE A N 1
ATOM 1352 C CA . PHE A 1 205 ? 9.481 6.332 -7.812 1.00 98.75 205 PHE A CA 1
ATOM 1353 C C . PHE A 1 205 ? 8.790 7.215 -8.855 1.00 98.75 205 PHE A C 1
ATOM 1355 O O . PHE A 1 205 ? 9.236 7.304 -9.994 1.00 98.75 205 PHE A O 1
ATOM 1362 N N . GLY A 1 206 ? 7.719 7.902 -8.477 1.00 98.31 206 GLY A N 1
ATOM 1363 C CA . GLY A 1 206 ? 6.838 8.654 -9.368 1.00 98.31 206 GLY A CA 1
ATOM 1364 C C . GLY A 1 206 ? 5.454 8.010 -9.460 1.00 98.31 206 GLY A C 1
ATOM 1365 O O . GLY A 1 206 ? 5.019 7.353 -8.516 1.00 98.31 206 GLY A O 1
ATOM 1366 N N . SER A 1 207 ? 4.725 8.228 -10.556 1.00 98.50 207 SER A N 1
ATOM 1367 C CA . SER A 1 207 ? 3.298 7.872 -10.605 1.00 98.50 207 SER A CA 1
ATOM 1368 C C . SER A 1 207 ? 2.877 7.145 -11.874 1.00 98.50 207 SER A C 1
ATOM 1370 O O . SER A 1 207 ? 3.354 7.441 -12.970 1.00 98.50 207 SER A O 1
ATOM 1372 N N . GLY A 1 208 ? 1.908 6.242 -11.733 1.00 98.50 208 GLY A N 1
ATOM 1373 C CA . GLY A 1 208 ? 1.299 5.529 -12.855 1.00 98.50 208 GLY A CA 1
ATOM 1374 C C . GLY A 1 208 ? 2.235 4.535 -13.540 1.00 98.50 208 GLY A C 1
ATOM 1375 O O . GLY A 1 208 ? 2.050 4.261 -14.722 1.00 98.50 208 GLY A O 1
ATOM 1376 N N . ASN A 1 209 ? 3.271 4.044 -12.855 1.00 98.69 209 ASN A N 1
ATOM 1377 C CA . ASN A 1 209 ? 4.174 3.050 -13.432 1.00 98.69 209 ASN A CA 1
ATOM 1378 C C . ASN A 1 209 ? 3.580 1.639 -13.302 1.00 98.69 209 ASN A C 1
ATOM 1380 O O . ASN A 1 209 ? 2.967 1.318 -12.290 1.00 98.69 209 ASN A O 1
ATOM 1384 N N . SER A 1 210 ? 3.785 0.790 -14.305 1.00 98.50 210 SER A N 1
ATOM 1385 C CA . SER A 1 210 ? 3.411 -0.626 -14.306 1.00 98.50 210 SER A CA 1
ATOM 1386 C C . SER A 1 210 ? 4.651 -1.486 -14.560 1.00 98.50 210 SER A C 1
ATOM 1388 O O . SER A 1 210 ? 5.309 -1.344 -15.586 1.00 98.50 210 SER A O 1
ATOM 1390 N N . GLY A 1 211 ? 4.983 -2.374 -13.628 1.00 98.06 211 GLY A N 1
ATOM 1391 C CA . GLY A 1 211 ? 6.275 -3.056 -13.544 1.00 98.06 211 GLY A CA 1
ATOM 1392 C C . GLY A 1 211 ? 7.134 -2.480 -12.416 1.00 98.06 211 GLY A C 1
ATOM 1393 O O . GLY A 1 211 ? 6.651 -1.701 -11.596 1.00 98.06 211 GLY A O 1
ATOM 1394 N N . SER A 1 212 ? 8.395 -2.893 -12.329 1.00 98.62 212 SER A N 1
ATOM 1395 C CA . SER A 1 212 ? 9.230 -2.629 -11.152 1.00 98.62 212 SER A CA 1
ATOM 1396 C C . SER A 1 212 ? 10.424 -1.722 -11.436 1.00 98.62 212 SER A C 1
ATOM 1398 O O . SER A 1 212 ? 10.967 -1.689 -12.543 1.00 98.62 212 SER A O 1
ATOM 1400 N N . SER A 1 213 ? 10.889 -1.032 -10.397 1.00 98.69 213 SER A N 1
ATOM 1401 C CA . SER A 1 213 ? 12.100 -0.203 -10.419 1.00 98.69 213 SER A CA 1
ATOM 1402 C C . SER A 1 213 ? 12.061 0.942 -11.437 1.00 98.69 213 SER A C 1
ATOM 1404 O O . SER A 1 213 ? 13.104 1.334 -11.963 1.00 98.69 213 SER A O 1
ATOM 1406 N N . ASN A 1 214 ? 10.877 1.469 -11.758 1.00 98.69 214 ASN A N 1
ATOM 1407 C CA . ASN A 1 214 ? 10.755 2.616 -12.653 1.00 98.69 214 ASN A CA 1
ATOM 1408 C C . ASN A 1 214 ? 10.875 3.934 -11.884 1.00 98.69 214 ASN A C 1
ATOM 1410 O O . ASN A 1 214 ? 10.352 4.075 -10.781 1.00 98.69 214 ASN A O 1
ATOM 1414 N N . VAL A 1 215 ? 11.507 4.927 -12.503 1.00 98.81 215 VAL A N 1
ATOM 1415 C CA . VAL A 1 215 ? 11.597 6.298 -11.998 1.00 98.81 215 VAL A CA 1
ATOM 1416 C C . VAL A 1 215 ? 10.955 7.245 -13.008 1.00 98.81 215 VAL A C 1
ATOM 1418 O O . VAL A 1 215 ? 11.389 7.328 -14.153 1.00 98.81 215 VAL A O 1
ATOM 1421 N N . GLY A 1 216 ? 9.931 7.983 -12.592 1.00 98.31 216 GLY A N 1
ATOM 1422 C CA . GLY A 1 216 ? 9.182 8.925 -13.419 1.00 98.31 216 GLY A CA 1
ATOM 1423 C C . GLY A 1 216 ? 7.713 8.535 -13.557 1.00 98.31 216 GLY A C 1
ATOM 1424 O O . GLY A 1 216 ? 7.097 8.083 -12.591 1.00 98.31 216 GLY A O 1
ATOM 1425 N N . PHE A 1 217 ? 7.120 8.766 -14.728 1.00 98.56 217 PHE A N 1
ATOM 1426 C CA . PHE A 1 217 ? 5.665 8.724 -14.884 1.00 98.56 217 PHE A CA 1
ATOM 1427 C C . PHE A 1 217 ? 5.212 7.844 -16.039 1.00 98.56 217 PHE A C 1
ATOM 1429 O O . PHE A 1 217 ? 5.713 7.976 -17.155 1.00 98.56 217 PHE A O 1
ATOM 1436 N N . GLY A 1 218 ? 4.201 7.011 -15.796 1.00 98.12 218 GLY A N 1
ATOM 1437 C CA . GLY A 1 218 ? 3.528 6.266 -16.860 1.00 98.12 218 GLY A CA 1
ATOM 1438 C C . GLY A 1 218 ? 4.406 5.227 -17.561 1.00 98.12 218 GLY A C 1
ATOM 1439 O O . GLY A 1 218 ? 4.138 4.904 -18.715 1.00 98.12 218 GLY A O 1
ATOM 1440 N N . ASN A 1 219 ? 5.484 4.749 -16.932 1.00 98.50 219 ASN A N 1
ATOM 1441 C CA . ASN A 1 219 ? 6.345 3.745 -17.555 1.00 98.50 219 ASN A CA 1
ATOM 1442 C C . ASN A 1 219 ? 5.728 2.349 -17.424 1.00 98.50 219 ASN A C 1
ATOM 1444 O O . ASN A 1 219 ? 5.196 2.004 -16.374 1.00 98.50 219 ASN A O 1
ATOM 1448 N N . THR A 1 220 ? 5.835 1.537 -18.472 1.00 98.44 220 THR A N 1
ATOM 1449 C CA . THR A 1 220 ? 5.416 0.131 -18.495 1.00 98.44 220 THR A CA 1
ATOM 1450 C C . THR A 1 220 ? 6.622 -0.770 -18.760 1.00 98.44 220 THR A C 1
ATOM 1452 O O . THR A 1 220 ? 7.327 -0.588 -19.750 1.00 98.44 220 THR A O 1
ATOM 1455 N N . GLY A 1 221 ? 6.844 -1.769 -17.908 1.00 97.94 221 GLY A N 1
ATOM 1456 C CA . GLY A 1 221 ? 8.033 -2.627 -17.896 1.00 97.94 221 GLY A CA 1
ATOM 1457 C C . GLY A 1 221 ? 8.951 -2.297 -16.717 1.00 97.94 221 GLY A C 1
ATOM 1458 O O . GLY A 1 221 ? 8.489 -1.743 -15.723 1.00 97.94 221 GLY A O 1
ATOM 1459 N N . ASN A 1 222 ? 10.232 -2.671 -16.784 1.00 98.50 222 ASN A N 1
ATOM 1460 C CA . ASN A 1 222 ? 11.126 -2.600 -15.624 1.00 98.50 222 ASN A CA 1
ATOM 1461 C C . ASN A 1 222 ? 12.336 -1.687 -15.829 1.00 98.50 222 ASN A C 1
ATOM 1463 O O . ASN A 1 222 ? 12.962 -1.685 -16.891 1.00 98.50 222 ASN A O 1
ATOM 1467 N N . GLY A 1 223 ? 12.734 -0.984 -14.769 1.00 98.44 223 GLY A N 1
ATOM 1468 C CA . GLY A 1 223 ? 13.994 -0.239 -14.743 1.00 98.44 223 GLY A CA 1
ATOM 1469 C C . GLY A 1 223 ? 14.031 0.969 -15.680 1.00 98.44 223 GLY A C 1
ATOM 1470 O O . GLY A 1 223 ? 15.113 1.336 -16.135 1.00 98.44 223 GLY A O 1
ATOM 1471 N N . ASN A 1 224 ? 12.879 1.546 -16.032 1.00 98.44 224 ASN A N 1
ATOM 1472 C CA . ASN A 1 224 ? 12.826 2.717 -16.903 1.00 98.44 224 ASN A CA 1
ATOM 1473 C C . ASN A 1 224 ? 13.009 4.015 -16.109 1.00 98.44 224 ASN A C 1
ATOM 1475 O O . ASN A 1 224 ? 12.486 4.152 -15.006 1.00 98.44 224 ASN A O 1
ATOM 1479 N N . PHE A 1 225 ? 13.679 4.998 -16.705 1.00 98.56 225 PHE A N 1
ATOM 1480 C CA . PHE A 1 225 ? 13.812 6.353 -16.185 1.00 98.56 225 PHE A CA 1
ATOM 1481 C C . PHE A 1 225 ? 13.193 7.357 -17.168 1.00 98.56 225 PHE A C 1
ATOM 1483 O O . PHE A 1 225 ? 13.661 7.504 -18.296 1.00 98.56 225 PHE A O 1
ATOM 1490 N N . GLY A 1 226 ? 12.157 8.078 -16.746 1.00 97.44 226 GLY A N 1
ATOM 1491 C CA . GLY A 1 226 ? 11.518 9.141 -17.521 1.00 97.44 226 GLY A CA 1
ATOM 1492 C C . GLY A 1 226 ? 10.010 8.961 -17.673 1.00 97.44 226 GLY A C 1
ATOM 1493 O O . GLY A 1 226 ? 9.325 8.632 -16.705 1.00 97.44 226 GLY A O 1
ATOM 1494 N N . PHE A 1 227 ? 9.475 9.244 -18.861 1.00 97.88 227 PHE A N 1
ATOM 1495 C CA . PHE A 1 227 ? 8.034 9.423 -19.063 1.00 97.88 227 PHE A CA 1
ATOM 1496 C C . PHE A 1 227 ? 7.493 8.521 -20.169 1.00 97.88 227 PHE A C 1
ATOM 1498 O O . PHE A 1 227 ? 7.950 8.601 -21.307 1.00 97.88 227 PHE A O 1
ATOM 1505 N N . GLY A 1 228 ? 6.474 7.717 -19.872 1.00 97.00 228 GLY A N 1
ATOM 1506 C CA . GLY A 1 228 ? 5.731 6.969 -20.888 1.00 97.00 228 GLY A CA 1
ATOM 1507 C C . GLY A 1 228 ? 6.561 5.934 -21.650 1.00 97.00 228 GLY A C 1
ATOM 1508 O O . GLY A 1 228 ? 6.242 5.633 -22.798 1.00 97.00 228 GLY A O 1
ATOM 1509 N N . ASN A 1 229 ? 7.653 5.425 -21.072 1.00 96.94 229 ASN A N 1
ATOM 1510 C CA . ASN A 1 229 ? 8.461 4.404 -21.734 1.00 96.94 229 ASN A CA 1
ATOM 1511 C C . ASN A 1 229 ? 7.784 3.035 -21.621 1.00 96.94 229 ASN A C 1
ATOM 1513 O O . ASN A 1 229 ? 7.269 2.683 -20.564 1.00 96.94 229 ASN A O 1
ATOM 1517 N N . THR A 1 230 ? 7.820 2.253 -22.695 1.00 96.44 230 THR A N 1
ATOM 1518 C CA . THR A 1 230 ? 7.341 0.868 -22.745 1.00 96.44 230 THR A CA 1
ATOM 1519 C C . THR A 1 230 ? 8.494 -0.077 -23.076 1.00 96.44 230 THR A C 1
ATOM 1521 O O . THR A 1 230 ? 9.161 0.079 -24.100 1.00 96.44 230 THR A O 1
ATOM 1524 N N . GLY A 1 231 ? 8.698 -1.085 -22.230 1.00 95.12 231 GLY A N 1
ATOM 1525 C CA . GLY A 1 231 ? 9.806 -2.041 -22.290 1.00 95.12 231 GLY A CA 1
ATOM 1526 C C . GLY A 1 231 ? 10.734 -1.886 -21.086 1.00 95.12 231 GLY A C 1
ATOM 1527 O O . GLY A 1 231 ? 10.294 -1.423 -20.038 1.00 95.12 231 GLY A O 1
ATOM 1528 N N . ASN A 1 232 ? 11.993 -2.311 -21.188 1.00 97.12 232 ASN A N 1
ATOM 1529 C CA . ASN A 1 232 ? 12.901 -2.365 -20.038 1.00 97.12 232 ASN A CA 1
ATOM 1530 C C . ASN A 1 232 ? 14.144 -1.495 -20.219 1.00 97.12 232 ASN A C 1
ATOM 1532 O O . ASN A 1 232 ? 14.699 -1.404 -21.314 1.00 97.12 232 ASN A O 1
ATOM 1536 N N . ASN A 1 233 ? 14.635 -0.932 -19.115 1.00 97.12 233 ASN A N 1
ATOM 1537 C CA . ASN A 1 233 ? 15.914 -0.222 -19.045 1.00 97.12 233 ASN A CA 1
ATOM 1538 C C . ASN A 1 233 ? 16.024 0.978 -20.002 1.00 97.12 233 ASN A C 1
ATOM 1540 O O . ASN A 1 233 ? 17.112 1.284 -20.489 1.00 97.12 233 ASN A O 1
ATOM 1544 N N . ASN A 1 234 ? 14.908 1.647 -20.300 1.00 95.88 234 ASN A N 1
ATOM 1545 C CA . ASN A 1 234 ? 14.914 2.840 -21.141 1.00 95.88 234 ASN A CA 1
ATOM 1546 C C . ASN A 1 234 ? 15.157 4.106 -20.313 1.00 95.88 234 ASN A C 1
ATOM 1548 O O . ASN A 1 234 ? 14.665 4.216 -19.192 1.00 95.88 234 ASN A O 1
ATOM 1552 N N . ILE A 1 235 ? 15.850 5.090 -20.883 1.00 97.19 235 ILE A N 1
ATOM 1553 C CA . ILE A 1 235 ? 16.067 6.412 -20.284 1.00 97.19 235 ILE A CA 1
ATOM 1554 C C . ILE A 1 235 ? 15.581 7.477 -21.267 1.00 97.19 235 ILE A C 1
ATOM 1556 O O . ILE A 1 235 ? 16.242 7.761 -22.267 1.00 97.19 235 ILE A O 1
ATOM 1560 N N . GLY A 1 236 ? 14.424 8.081 -21.011 1.00 94.75 236 GLY A N 1
ATOM 1561 C CA . GLY A 1 236 ? 13.871 9.061 -21.941 1.00 94.75 236 GLY A CA 1
ATOM 1562 C C . GLY A 1 236 ? 12.365 9.243 -21.881 1.00 94.75 236 GLY A C 1
ATOM 1563 O O . GLY A 1 236 ? 11.741 9.073 -20.832 1.00 94.75 236 GLY A O 1
ATOM 1564 N N . ILE A 1 237 ? 11.785 9.634 -23.016 1.00 95.50 237 ILE A N 1
ATOM 1565 C CA . ILE A 1 237 ? 10.349 9.903 -23.136 1.00 95.50 237 ILE A CA 1
ATOM 1566 C C . ILE A 1 237 ? 9.754 9.112 -24.295 1.00 95.50 237 ILE A C 1
ATOM 1568 O O . ILE A 1 237 ? 10.210 9.241 -25.432 1.00 95.50 237 ILE A O 1
ATOM 1572 N N . GLY A 1 238 ? 8.694 8.354 -24.020 1.00 94.06 238 GLY A N 1
ATOM 1573 C CA . GLY A 1 238 ? 7.881 7.673 -25.026 1.00 94.06 238 GLY A CA 1
ATOM 1574 C C . GLY A 1 238 ? 8.603 6.555 -25.779 1.00 94.06 238 GLY A C 1
ATOM 1575 O O . GLY A 1 238 ? 8.180 6.210 -26.878 1.00 94.06 238 GLY A O 1
ATOM 1576 N N . LEU A 1 239 ? 9.714 6.030 -25.254 1.00 92.81 239 LEU A N 1
ATOM 1577 C CA . LEU A 1 239 ? 10.492 4.982 -25.918 1.00 92.81 239 LEU A CA 1
ATOM 1578 C C . LEU A 1 239 ? 9.718 3.660 -25.922 1.00 92.81 239 LEU A C 1
ATOM 1580 O O . LEU A 1 239 ? 9.133 3.281 -24.912 1.00 92.81 239 LEU A O 1
ATOM 1584 N N . THR A 1 240 ? 9.755 2.934 -27.039 1.00 90.75 240 THR A N 1
ATOM 1585 C CA . THR A 1 240 ? 9.178 1.585 -27.165 1.00 90.75 240 THR A CA 1
ATOM 1586 C C . THR A 1 240 ? 10.281 0.594 -27.516 1.00 90.75 240 THR A C 1
ATOM 1588 O O . THR A 1 240 ? 10.831 0.665 -28.616 1.00 90.75 240 THR A O 1
ATOM 1591 N N . GLY A 1 241 ? 10.650 -0.293 -26.591 1.00 87.50 241 GLY A N 1
ATOM 1592 C CA . GLY A 1 241 ? 11.748 -1.258 -26.755 1.00 87.50 241 GLY A CA 1
ATOM 1593 C C . GLY A 1 241 ? 12.587 -1.404 -25.484 1.00 87.50 241 GLY A C 1
ATOM 1594 O O . GLY A 1 241 ? 12.135 -1.035 -24.407 1.00 87.50 241 GLY A O 1
ATOM 1595 N N . ASN A 1 242 ? 13.801 -1.952 -25.589 1.00 92.50 242 ASN A N 1
ATOM 1596 C CA . ASN A 1 242 ? 14.671 -2.187 -24.430 1.00 92.50 242 ASN A CA 1
ATOM 1597 C C . ASN A 1 242 ? 16.011 -1.453 -24.564 1.00 92.50 242 ASN A C 1
ATOM 1599 O O . ASN A 1 242 ? 16.574 -1.418 -25.661 1.00 92.50 242 ASN A O 1
ATOM 1603 N N . GLY A 1 243 ? 16.526 -0.920 -23.453 1.00 92.25 243 GLY A N 1
ATOM 1604 C CA . GLY A 1 243 ? 17.863 -0.323 -23.360 1.00 92.25 243 GLY A CA 1
ATOM 1605 C C . GLY A 1 243 ? 18.048 0.972 -24.157 1.00 92.25 243 GLY A C 1
ATOM 1606 O O . GLY A 1 243 ? 19.173 1.301 -24.529 1.00 92.25 243 GLY A O 1
ATOM 1607 N N . GLN A 1 244 ? 16.968 1.676 -24.501 1.00 90.50 244 GLN A N 1
ATOM 1608 C CA . GLN A 1 244 ? 17.045 2.870 -25.345 1.00 90.50 244 GLN A CA 1
ATOM 1609 C C . GLN A 1 244 ? 17.284 4.136 -24.526 1.00 90.50 244 GLN A C 1
ATOM 1611 O O . GLN A 1 244 ? 16.786 4.266 -23.410 1.00 90.50 244 GLN A O 1
ATOM 1616 N N . ILE A 1 245 ? 17.988 5.105 -25.111 1.00 92.75 245 ILE A N 1
ATOM 1617 C CA . ILE A 1 245 ? 18.174 6.438 -24.531 1.00 92.75 245 ILE A CA 1
ATOM 1618 C C . ILE A 1 245 ? 17.778 7.498 -25.564 1.00 92.75 245 ILE A C 1
ATOM 1620 O O . ILE A 1 245 ? 18.420 7.591 -26.615 1.00 92.75 245 ILE A O 1
ATOM 1624 N N . GLY A 1 246 ? 16.745 8.301 -25.279 1.00 88.81 246 GLY A N 1
ATOM 1625 C CA . GLY A 1 246 ? 16.285 9.372 -26.179 1.00 88.81 246 GLY A CA 1
ATOM 1626 C C . GLY A 1 246 ? 14.781 9.682 -26.129 1.00 88.81 246 GLY A C 1
ATOM 1627 O O . GLY A 1 246 ? 14.141 9.593 -25.085 1.00 88.81 246 GLY A O 1
ATOM 1628 N N . PHE A 1 247 ? 14.213 10.059 -27.279 1.00 88.00 247 PHE A N 1
ATOM 1629 C CA . PHE A 1 247 ? 12.783 10.347 -27.454 1.00 88.00 247 PHE A CA 1
ATOM 1630 C C . PHE A 1 247 ? 12.158 9.355 -28.446 1.00 88.00 247 PHE A C 1
ATOM 1632 O O . PHE A 1 247 ? 12.664 9.206 -29.556 1.00 88.00 247 PHE A O 1
ATOM 1639 N N . GLY A 1 248 ? 11.049 8.715 -28.066 1.00 82.56 248 GLY A N 1
ATOM 1640 C CA . GLY A 1 248 ? 10.420 7.575 -28.748 1.00 82.56 248 GLY A CA 1
ATOM 1641 C C . GLY A 1 248 ? 10.216 7.696 -30.248 1.00 82.56 248 GLY A C 1
ATOM 1642 O O . GLY A 1 248 ? 10.718 6.873 -31.006 1.00 82.56 248 GLY A O 1
ATOM 1643 N N . ALA A 1 249 ? 9.534 8.752 -30.696 1.00 78.81 249 ALA A N 1
ATOM 1644 C CA . ALA A 1 249 ? 9.279 8.971 -32.125 1.00 78.81 249 ALA A CA 1
ATOM 1645 C C . ALA A 1 249 ? 10.569 9.102 -32.952 1.00 78.81 249 ALA A C 1
ATOM 1647 O O . ALA A 1 249 ? 10.553 8.959 -34.171 1.00 78.81 249 ALA A O 1
ATOM 1648 N N . LEU A 1 250 ? 11.681 9.401 -32.285 1.00 81.56 250 LEU A N 1
ATOM 1649 C CA . LEU A 1 250 ? 12.965 9.648 -32.899 1.00 81.56 250 LEU A CA 1
ATOM 1650 C C . LEU A 1 250 ? 13.950 8.521 -32.589 1.00 81.56 250 LEU A C 1
ATOM 1652 O O . LEU A 1 250 ? 15.066 8.587 -33.054 1.00 81.56 250 LEU A O 1
ATOM 1656 N N . ASN A 1 251 ? 13.646 7.490 -31.813 1.00 82.12 251 ASN A N 1
ATOM 1657 C CA . ASN A 1 251 ? 14.651 6.472 -31.518 1.00 82.12 251 ASN A CA 1
ATOM 1658 C C . ASN A 1 251 ? 13.961 5.121 -31.360 1.00 82.12 251 ASN A C 1
ATOM 1660 O O . ASN A 1 251 ? 13.304 4.880 -30.353 1.00 82.12 251 ASN A O 1
ATOM 1664 N N . THR A 1 252 ? 14.040 4.302 -32.415 1.00 83.38 252 THR A N 1
ATOM 1665 C CA . THR A 1 252 ? 13.246 3.074 -32.581 1.00 83.38 252 THR A CA 1
ATOM 1666 C C . THR A 1 252 ? 14.134 1.839 -32.646 1.00 83.38 252 THR A C 1
ATOM 1668 O O . THR A 1 252 ? 15.210 1.867 -33.242 1.00 83.38 252 THR A O 1
ATOM 1671 N N . GLY A 1 253 ? 13.674 0.723 -32.082 1.00 83.38 253 GLY A N 1
ATOM 1672 C CA . GLY A 1 253 ? 14.413 -0.539 -32.047 1.00 83.38 253 GLY A CA 1
ATOM 1673 C C . GLY A 1 253 ? 14.957 -0.854 -30.652 1.00 83.38 253 GLY A C 1
ATOM 1674 O O . GLY A 1 253 ? 14.247 -0.682 -29.665 1.00 83.38 253 GLY A O 1
ATOM 1675 N N . SER A 1 254 ? 16.179 -1.378 -30.548 1.00 86.19 254 SER A N 1
ATOM 1676 C CA . SER A 1 254 ? 16.743 -1.852 -29.271 1.00 86.19 254 SER A CA 1
ATOM 1677 C C . SER A 1 254 ? 18.138 -1.304 -29.006 1.00 86.19 254 SER A C 1
ATOM 1679 O O . SER A 1 254 ? 18.968 -1.253 -29.909 1.00 86.19 254 SER A O 1
ATOM 1681 N N . ASN A 1 255 ? 18.434 -0.963 -27.752 1.00 88.94 255 ASN A N 1
ATOM 1682 C CA . ASN A 1 255 ? 19.764 -0.539 -27.299 1.00 88.94 255 ASN A CA 1
ATOM 1683 C C . ASN A 1 255 ? 20.341 0.669 -28.065 1.00 88.94 255 ASN A C 1
ATOM 1685 O O . ASN A 1 255 ? 21.555 0.790 -28.209 1.00 88.94 255 ASN A O 1
ATOM 1689 N N . ASN A 1 256 ? 19.485 1.534 -28.612 1.00 87.25 256 ASN A N 1
ATOM 1690 C CA . ASN A 1 256 ? 19.924 2.714 -29.348 1.00 87.25 256 ASN A CA 1
ATOM 1691 C C . ASN A 1 256 ? 20.080 3.917 -28.406 1.00 87.25 256 ASN A C 1
ATOM 1693 O O . ASN A 1 256 ? 19.200 4.196 -27.591 1.00 87.25 256 ASN A O 1
ATOM 1697 N N . ILE A 1 257 ? 21.162 4.678 -28.567 1.00 89.62 257 ILE A N 1
ATOM 1698 C CA . ILE A 1 257 ? 21.488 5.870 -27.773 1.00 89.62 257 ILE A CA 1
ATOM 1699 C C . ILE A 1 257 ? 21.536 7.087 -28.705 1.00 89.62 257 ILE A C 1
ATOM 1701 O O . ILE A 1 257 ? 22.340 7.118 -29.636 1.00 89.62 257 ILE A O 1
ATOM 1705 N N . GLY A 1 258 ? 20.698 8.100 -28.463 1.00 86.75 258 GLY A N 1
ATOM 1706 C CA . GLY A 1 258 ? 20.680 9.353 -29.234 1.00 86.75 258 GLY A CA 1
ATOM 1707 C C . GLY A 1 258 ? 19.317 9.677 -29.850 1.00 86.75 258 GLY A C 1
ATOM 1708 O O . GLY A 1 258 ? 18.293 9.478 -29.196 1.00 86.75 258 GLY A O 1
ATOM 1709 N N . LEU A 1 259 ? 19.290 10.209 -31.081 1.00 87.12 259 LEU A N 1
ATOM 1710 C CA . LEU A 1 259 ? 18.059 10.595 -31.795 1.00 87.12 259 LEU A CA 1
ATOM 1711 C C . LEU A 1 259 ? 18.103 10.218 -33.278 1.00 87.12 259 LEU A C 1
ATOM 1713 O O . LEU A 1 259 ? 19.146 10.086 -33.891 1.00 87.12 259 LEU A O 1
ATOM 1717 N N . PHE A 1 260 ? 16.939 10.083 -33.877 1.00 88.62 260 PHE A N 1
ATOM 1718 C CA . PHE A 1 260 ? 16.675 9.588 -35.227 1.00 88.62 260 PHE A CA 1
ATOM 1719 C C . PHE A 1 260 ? 17.308 8.228 -35.580 1.00 88.62 260 PHE A C 1
ATOM 1721 O O . PHE A 1 260 ? 17.562 7.967 -36.751 1.00 88.62 260 PHE A O 1
ATOM 1728 N N . ASN A 1 261 ? 17.563 7.345 -34.607 1.00 87.12 261 ASN A N 1
ATOM 1729 C CA . ASN A 1 261 ? 18.129 6.018 -34.886 1.00 87.12 261 ASN A CA 1
ATOM 1730 C C . ASN A 1 261 ? 17.039 4.949 -35.102 1.00 87.12 261 ASN A C 1
ATOM 1732 O O . ASN A 1 261 ? 15.956 5.008 -34.513 1.00 87.12 261 ASN A O 1
ATOM 1736 N N . SER A 1 262 ? 17.352 3.947 -35.927 1.00 90.44 262 SER A N 1
ATOM 1737 C CA . SER A 1 262 ? 16.535 2.751 -36.167 1.00 90.44 262 SER A CA 1
ATOM 1738 C C . SER A 1 262 ? 17.396 1.481 -36.189 1.00 90.44 262 SER A C 1
ATOM 1740 O O . SER A 1 262 ? 18.535 1.492 -36.653 1.00 90.44 262 SER A O 1
ATOM 1742 N N . GLY A 1 263 ? 16.865 0.359 -35.702 1.00 88.38 263 GLY A N 1
ATOM 1743 C CA . GLY A 1 263 ? 17.595 -0.916 -35.642 1.00 88.38 263 GLY A CA 1
ATOM 1744 C C . GLY A 1 263 ? 18.155 -1.213 -34.249 1.00 88.38 263 GLY A C 1
ATOM 1745 O O . GLY A 1 263 ? 17.462 -0.975 -33.263 1.00 88.38 263 GLY A O 1
ATOM 1746 N N . SER A 1 264 ? 19.366 -1.769 -34.140 1.00 93.12 264 SER A N 1
ATOM 1747 C CA . SER A 1 264 ? 19.898 -2.272 -32.863 1.00 93.12 264 SER A CA 1
ATOM 1748 C C . SER A 1 264 ? 21.300 -1.767 -32.522 1.00 93.12 264 SER A C 1
ATOM 1750 O O . SER A 1 264 ? 22.230 -1.946 -33.305 1.00 93.12 264 SER A O 1
ATOM 1752 N N . GLY A 1 265 ? 21.491 -1.251 -31.307 1.00 92.19 265 GLY A N 1
ATOM 1753 C CA . GLY A 1 265 ? 22.815 -0.930 -30.762 1.00 92.19 265 GLY A CA 1
ATOM 1754 C C . GLY A 1 265 ? 23.486 0.297 -31.384 1.00 92.19 265 GLY A C 1
ATOM 1755 O O . GLY A 1 265 ? 24.710 0.388 -31.362 1.00 92.19 265 GLY A O 1
ATOM 1756 N N . ASN A 1 266 ? 22.724 1.204 -31.998 1.00 91.81 266 ASN A N 1
ATOM 1757 C CA . ASN A 1 266 ? 23.277 2.390 -32.648 1.00 91.81 266 ASN A CA 1
ATOM 1758 C C . ASN A 1 266 ? 23.493 3.536 -31.648 1.00 91.81 266 ASN A C 1
ATOM 1760 O O . ASN A 1 266 ? 22.641 3.788 -30.797 1.00 91.81 266 ASN A O 1
ATOM 1764 N N . VAL A 1 267 ? 24.591 4.278 -31.789 1.00 93.12 267 VAL A N 1
ATOM 1765 C CA . VAL A 1 267 ? 24.942 5.429 -30.944 1.00 93.12 267 VAL A CA 1
ATOM 1766 C C . VAL A 1 267 ? 25.143 6.670 -31.815 1.00 93.12 267 VAL A C 1
ATOM 1768 O O . VAL A 1 267 ? 26.016 6.692 -32.678 1.00 93.12 267 VAL A O 1
ATOM 1771 N N . GLY A 1 268 ? 24.368 7.728 -31.579 1.00 89.56 268 GLY A N 1
ATOM 1772 C CA . GLY A 1 268 ? 24.496 9.008 -32.284 1.00 89.56 268 GLY A CA 1
ATOM 1773 C C . GLY A 1 268 ? 23.197 9.459 -32.945 1.00 89.56 268 GLY A C 1
ATOM 1774 O O . GLY A 1 268 ? 22.141 9.401 -32.311 1.00 89.56 268 GLY A O 1
ATOM 1775 N N . PHE A 1 269 ? 23.272 9.936 -34.192 1.00 90.81 269 PHE A N 1
ATOM 1776 C CA . PHE A 1 269 ? 22.133 10.535 -34.889 1.00 90.81 269 PHE A CA 1
ATOM 1777 C C . PHE A 1 269 ? 21.865 9.921 -36.266 1.00 90.81 269 PHE A C 1
ATOM 1779 O O . PHE A 1 269 ? 22.798 9.699 -37.032 1.00 90.81 269 PHE A O 1
ATOM 1786 N N . PHE A 1 270 ? 20.593 9.727 -36.627 1.00 90.94 270 PHE A N 1
ATOM 1787 C CA . PHE A 1 270 ? 20.180 9.299 -37.977 1.00 90.94 270 PHE A CA 1
ATOM 1788 C C . PHE A 1 270 ? 20.771 7.953 -38.446 1.00 90.94 270 PHE A C 1
ATOM 1790 O O . PHE A 1 270 ? 20.909 7.727 -39.647 1.00 90.94 270 PHE A O 1
ATOM 1797 N N . ASN A 1 271 ? 21.147 7.054 -37.532 1.00 90.19 271 ASN A N 1
ATOM 1798 C CA . ASN A 1 271 ? 21.715 5.757 -37.904 1.00 90.19 271 ASN A CA 1
ATOM 1799 C C . ASN A 1 271 ? 20.625 4.700 -38.151 1.00 90.19 271 ASN A C 1
ATOM 1801 O O . ASN A 1 271 ? 19.586 4.687 -37.491 1.00 90.19 271 ASN A O 1
ATOM 1805 N N . SER A 1 272 ? 20.885 3.769 -39.066 1.00 92.50 272 SER A N 1
ATOM 1806 C CA . SER A 1 272 ? 20.027 2.622 -39.378 1.00 92.50 272 SER A CA 1
ATOM 1807 C C . SER A 1 272 ? 20.835 1.322 -39.443 1.00 92.50 272 SER A C 1
ATOM 1809 O O . SER A 1 272 ? 21.933 1.281 -39.993 1.00 92.50 272 SER A O 1
ATOM 1811 N N . GLY A 1 273 ? 20.299 0.232 -38.897 1.00 90.88 273 GLY A N 1
ATOM 1812 C CA . GLY A 1 273 ? 20.966 -1.076 -38.898 1.00 90.88 273 GLY A CA 1
ATOM 1813 C C . GLY A 1 273 ? 21.540 -1.449 -37.532 1.00 90.88 273 GLY A C 1
ATOM 1814 O O . GLY A 1 273 ? 20.863 -1.261 -36.520 1.00 90.88 273 GLY A O 1
ATOM 1815 N N . THR A 1 274 ? 22.740 -2.031 -37.489 1.00 93.81 274 THR A N 1
ATOM 1816 C CA . THR A 1 274 ? 23.280 -2.695 -36.293 1.00 93.81 274 THR A CA 1
ATOM 1817 C C . THR A 1 274 ? 24.645 -2.145 -35.881 1.00 93.81 274 THR A C 1
ATOM 1819 O O . THR A 1 274 ? 25.591 -2.184 -36.662 1.00 93.81 274 THR A O 1
ATOM 1822 N N . VAL A 1 275 ? 24.774 -1.704 -34.626 1.00 94.12 275 VAL A N 1
ATOM 1823 C CA . VAL A 1 275 ? 26.057 -1.315 -34.001 1.00 94.12 275 VAL A CA 1
ATOM 1824 C C . VAL A 1 275 ? 26.775 -0.203 -34.784 1.00 94.12 275 VAL A C 1
ATOM 1826 O O . VAL A 1 275 ? 27.983 -0.240 -34.995 1.00 94.12 275 VAL A O 1
ATOM 1829 N N . ASN A 1 276 ? 26.029 0.800 -35.256 1.00 92.06 276 ASN A N 1
ATOM 1830 C CA . ASN A 1 276 ? 26.628 1.974 -35.887 1.00 92.06 276 ASN A CA 1
ATOM 1831 C C . ASN A 1 276 ? 26.873 3.084 -34.860 1.00 92.06 276 ASN A C 1
ATOM 1833 O O . ASN A 1 276 ? 26.010 3.371 -34.033 1.00 92.06 276 ASN A O 1
ATOM 1837 N N . VAL A 1 277 ? 28.015 3.756 -34.950 1.00 93.38 277 VAL A N 1
ATOM 1838 C CA . VAL A 1 277 ? 28.388 4.904 -34.121 1.00 93.38 277 VAL A CA 1
ATOM 1839 C C . VAL A 1 277 ? 28.618 6.114 -35.025 1.00 93.38 277 VAL A C 1
ATOM 1841 O O . VAL A 1 277 ? 29.392 6.033 -35.977 1.00 93.38 277 VAL A O 1
ATOM 1844 N N . GLY A 1 278 ? 27.956 7.237 -34.747 1.00 90.19 278 GLY A N 1
ATOM 1845 C CA . GLY A 1 278 ? 28.148 8.493 -35.482 1.00 90.19 278 GLY A CA 1
ATOM 1846 C C . GLY A 1 278 ? 26.864 9.072 -36.075 1.00 90.19 278 GLY A C 1
ATOM 1847 O O . GLY A 1 278 ? 25.823 9.092 -35.415 1.00 90.19 278 GLY A O 1
ATOM 1848 N N . PHE A 1 279 ? 26.961 9.607 -37.295 1.00 91.44 279 PHE A N 1
ATOM 1849 C CA . PHE A 1 279 ? 25.878 10.312 -37.982 1.00 91.44 279 PHE A CA 1
ATOM 1850 C C . PHE A 1 279 ? 25.537 9.644 -39.319 1.00 91.44 279 PHE A C 1
ATOM 1852 O O . PHE A 1 279 ? 26.419 9.459 -40.160 1.00 91.44 279 PHE A O 1
ATOM 1859 N N . GLY A 1 280 ? 24.254 9.354 -39.545 1.00 90.62 280 GLY A N 1
ATOM 1860 C CA . GLY A 1 280 ? 23.741 8.973 -40.864 1.00 90.62 280 GLY A CA 1
ATOM 1861 C C . GLY A 1 280 ? 24.230 7.618 -41.386 1.00 90.62 280 GLY A C 1
ATOM 1862 O O . GLY A 1 280 ? 24.261 7.414 -42.600 1.00 90.62 280 GLY A O 1
ATOM 1863 N N . ASN A 1 281 ? 24.661 6.706 -40.510 1.00 89.69 281 ASN A N 1
ATOM 1864 C CA . ASN A 1 281 ? 25.191 5.412 -40.936 1.00 89.69 281 ASN A CA 1
ATOM 1865 C C . ASN A 1 281 ? 24.095 4.412 -41.291 1.00 89.69 281 ASN A C 1
ATOM 1867 O O . ASN A 1 281 ? 23.006 4.428 -40.719 1.00 89.69 281 ASN A O 1
ATOM 1871 N N . SER A 1 282 ? 24.401 3.512 -42.228 1.00 91.75 282 SER A N 1
ATOM 1872 C CA . SER A 1 282 ? 23.506 2.420 -42.624 1.00 91.75 282 SER A CA 1
ATOM 1873 C C . SER A 1 282 ? 24.269 1.105 -42.768 1.00 91.75 282 SER A C 1
ATOM 1875 O O . SER A 1 282 ? 25.337 1.062 -43.381 1.00 91.75 282 SER A O 1
ATOM 1877 N N . GLY A 1 283 ? 23.725 0.023 -42.210 1.00 88.69 283 GLY A N 1
ATOM 1878 C CA . GLY A 1 283 ? 24.347 -1.305 -42.248 1.00 88.69 283 GLY A CA 1
ATOM 1879 C C . GLY A 1 283 ? 24.884 -1.745 -40.887 1.00 88.69 283 GLY A C 1
ATOM 1880 O O . GLY A 1 283 ? 24.220 -1.528 -39.874 1.00 88.69 283 GLY A O 1
ATOM 1881 N N . VAL A 1 284 ? 26.043 -2.411 -40.865 1.00 92.94 284 VAL A N 1
ATOM 1882 C CA . VAL A 1 284 ? 26.600 -3.058 -39.665 1.00 92.94 284 VAL A CA 1
ATOM 1883 C C . VAL A 1 284 ? 27.975 -2.484 -39.330 1.00 92.94 284 VAL A C 1
ATOM 1885 O O . VAL A 1 284 ? 28.872 -2.536 -40.168 1.00 92.94 284 VAL A O 1
ATOM 1888 N N . GLY A 1 285 ? 28.160 -2.006 -38.096 1.00 89.56 285 GLY A N 1
ATOM 1889 C CA . GLY A 1 285 ? 29.488 -1.721 -37.537 1.00 89.56 285 GLY A CA 1
ATOM 1890 C C . GLY A 1 285 ? 30.184 -0.453 -38.045 1.00 89.56 285 GLY A C 1
ATOM 1891 O O . GLY A 1 285 ? 31.403 -0.349 -37.918 1.00 89.56 285 GLY A O 1
ATOM 1892 N N . ASN A 1 286 ? 29.462 0.507 -38.631 1.00 88.12 286 ASN A N 1
ATOM 1893 C CA . ASN A 1 286 ? 30.072 1.747 -39.121 1.00 88.12 286 ASN A CA 1
ATOM 1894 C C . ASN A 1 286 ? 30.368 2.712 -37.965 1.00 88.12 286 ASN A C 1
ATOM 1896 O O . ASN A 1 286 ? 29.498 2.943 -37.130 1.00 88.12 286 ASN A O 1
ATOM 1900 N N . THR A 1 287 ? 31.550 3.328 -37.930 1.00 86.25 287 THR A N 1
ATOM 1901 C CA . THR A 1 287 ? 31.996 4.187 -36.809 1.00 86.25 287 THR A CA 1
ATOM 1902 C C . THR A 1 287 ? 32.288 5.645 -37.194 1.00 86.25 287 THR A C 1
ATOM 1904 O O . THR A 1 287 ? 32.741 6.424 -36.357 1.00 86.25 287 THR A O 1
ATOM 1907 N N . ALA A 1 288 ? 32.019 6.043 -38.444 1.00 75.75 288 ALA A N 1
ATOM 1908 C CA . ALA A 1 288 ? 32.281 7.386 -38.978 1.00 75.75 288 ALA A CA 1
ATOM 1909 C C . ALA A 1 288 ? 31.066 7.931 -39.739 1.00 75.75 288 ALA A C 1
ATOM 1911 O O . ALA A 1 288 ? 30.228 7.152 -40.158 1.00 75.75 288 ALA A O 1
ATOM 1912 N N . SER A 1 289 ? 30.963 9.248 -39.940 1.00 73.94 289 SER A N 1
ATOM 1913 C CA . SER A 1 289 ? 29.827 9.872 -40.643 1.00 73.94 289 SER A CA 1
ATOM 1914 C C . SER A 1 289 ? 29.734 9.429 -42.112 1.00 73.94 289 SER A C 1
ATOM 1916 O O . SER A 1 289 ? 30.708 9.556 -42.855 1.00 73.94 289 SER A O 1
ATOM 1918 N N . GLY A 1 290 ? 28.564 8.947 -42.544 1.00 60.56 290 GLY A N 1
ATOM 1919 C CA . GLY A 1 290 ? 28.240 8.753 -43.964 1.00 60.56 290 GLY A CA 1
ATOM 1920 C C . GLY A 1 290 ? 28.847 7.522 -44.650 1.00 60.56 290 GLY A C 1
ATOM 1921 O O . GLY A 1 290 ? 28.942 7.498 -45.880 1.00 60.56 290 GLY A O 1
ATOM 1922 N N . THR A 1 291 ? 29.235 6.481 -43.908 1.00 54.97 291 THR A N 1
ATOM 1923 C CA . THR A 1 291 ? 29.705 5.235 -44.540 1.00 54.97 291 THR A CA 1
ATOM 1924 C C . THR A 1 291 ? 28.506 4.394 -44.992 1.00 54.97 291 THR A C 1
ATOM 1926 O O . THR A 1 291 ? 27.833 3.738 -44.201 1.00 54.97 291 THR A O 1
ATOM 1929 N N . ARG A 1 292 ? 28.198 4.433 -46.298 1.00 54.50 292 ARG A N 1
ATOM 1930 C CA . ARG A 1 292 ? 27.345 3.415 -46.933 1.00 54.50 292 ARG A CA 1
ATOM 1931 C C . ARG A 1 292 ? 28.125 2.107 -46.917 1.00 54.50 292 ARG A C 1
ATOM 1933 O O . ARG A 1 292 ? 29.252 2.078 -47.409 1.00 54.50 292 ARG A O 1
ATOM 1940 N N . ALA A 1 293 ? 27.526 1.046 -46.382 1.00 52.25 293 ALA A N 1
ATOM 1941 C CA . ALA A 1 293 ? 28.078 -0.297 -46.480 1.00 52.25 293 ALA A CA 1
ATOM 1942 C C . ALA A 1 293 ? 28.505 -0.577 -47.932 1.00 52.25 293 ALA A C 1
ATOM 1944 O O . ALA A 1 293 ? 27.685 -0.518 -48.853 1.00 52.25 293 ALA A O 1
ATOM 1945 N N . VAL A 1 294 ? 29.791 -0.867 -48.142 1.00 47.78 294 VAL A N 1
ATOM 1946 C CA . VAL A 1 294 ? 30.248 -1.498 -49.379 1.00 47.78 294 VAL A CA 1
ATOM 1947 C C . VA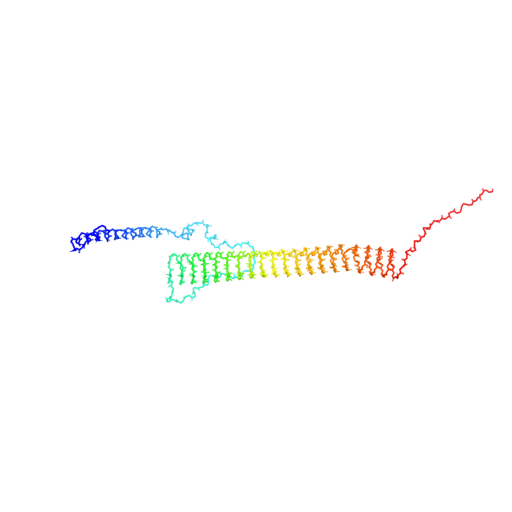L A 1 294 ? 29.610 -2.881 -49.382 1.00 47.78 294 VAL A C 1
ATOM 1949 O O . VAL A 1 294 ? 30.060 -3.783 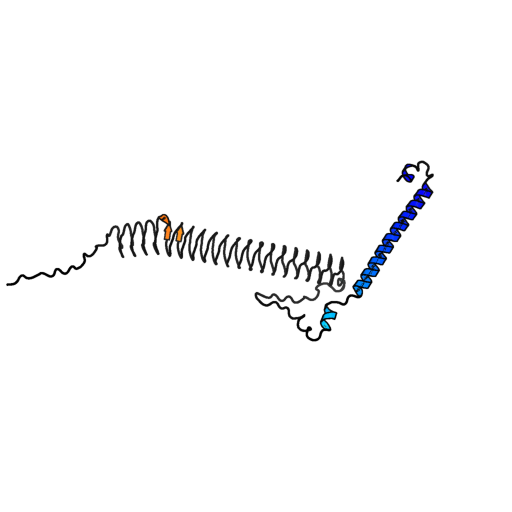-48.682 1.00 47.78 294 VAL A O 1
ATOM 1952 N N . SER A 1 295 ? 28.519 -3.041 -50.128 1.00 45.97 295 SER A N 1
ATOM 1953 C CA . SER A 1 295 ? 28.040 -4.363 -50.506 1.00 45.97 295 SER A CA 1
ATOM 1954 C C . SER A 1 295 ? 29.166 -5.015 -51.299 1.00 45.97 295 SER A C 1
ATOM 1956 O O . SER A 1 295 ? 29.469 -4.566 -52.405 1.00 45.97 295 SER A O 1
ATOM 1958 N N . THR A 1 296 ? 29.814 -6.034 -50.744 1.00 41.56 296 THR A N 1
ATOM 1959 C CA . THR A 1 296 ? 30.650 -6.926 -51.542 1.00 41.56 296 THR A CA 1
ATOM 1960 C C . THR A 1 296 ? 29.755 -7.515 -52.636 1.00 41.56 296 THR A C 1
ATOM 1962 O O . THR A 1 296 ? 28.759 -8.168 -52.314 1.00 41.56 296 THR A O 1
ATOM 1965 N N . PRO A 1 297 ? 30.024 -7.272 -53.934 1.00 42.75 297 PRO A N 1
ATOM 1966 C CA . PRO A 1 297 ? 29.342 -8.018 -54.976 1.00 42.75 297 PRO A CA 1
ATOM 1967 C C . PRO A 1 297 ? 29.728 -9.479 -54.773 1.00 42.75 297 PRO A C 1
ATOM 1969 O O . PRO A 1 297 ? 30.910 -9.783 -54.595 1.00 42.75 297 PRO A O 1
ATOM 1972 N N . GLY A 1 298 ? 28.729 -10.361 -54.736 1.00 41.31 298 GLY A N 1
ATOM 1973 C CA . GLY A 1 298 ? 28.941 -11.792 -54.585 1.00 41.31 298 GLY A CA 1
ATOM 1974 C C . GLY A 1 298 ? 30.050 -12.272 -55.517 1.00 41.31 298 GLY A C 1
ATOM 1975 O O . GLY A 1 298 ? 30.131 -11.851 -56.672 1.00 41.31 298 GLY A O 1
ATOM 1976 N N . SER A 1 299 ? 30.912 -13.145 -55.004 1.00 42.78 299 SER A N 1
ATOM 1977 C CA . SER A 1 299 ? 31.887 -13.884 -55.794 1.00 42.78 299 SER A CA 1
ATOM 1978 C C . SER A 1 299 ? 31.145 -14.811 -56.761 1.00 42.78 299 SER A C 1
ATOM 1980 O O . SER A 1 299 ? 30.982 -16.003 -56.506 1.00 42.78 299 SER A O 1
ATOM 1982 N N . GLY A 1 300 ? 30.649 -14.249 -57.860 1.00 41.16 300 GLY A N 1
ATOM 1983 C CA . GLY A 1 300 ? 30.305 -14.992 -59.056 1.00 41.16 300 GLY A CA 1
ATOM 1984 C C . GLY A 1 300 ? 31.607 -15.481 -59.669 1.00 41.16 300 GLY A C 1
ATOM 1985 O O . GLY A 1 300 ? 32.302 -14.731 -60.350 1.00 41.16 300 GLY A O 1
ATOM 1986 N N . THR A 1 301 ? 31.969 -16.725 -59.383 1.00 41.19 301 THR A N 1
ATOM 1987 C CA . THR A 1 301 ? 32.998 -17.454 -60.116 1.00 41.19 301 THR A CA 1
ATOM 1988 C C . THR A 1 301 ? 32.570 -17.547 -61.579 1.00 41.19 301 THR A C 1
ATOM 1990 O O . THR A 1 301 ? 31.736 -18.366 -61.957 1.00 41.19 301 THR A O 1
ATOM 1993 N N . ALA A 1 302 ? 33.124 -16.676 -62.422 1.00 41.62 302 ALA A N 1
ATOM 1994 C CA . ALA A 1 302 ? 33.028 -16.818 -63.864 1.00 41.62 302 ALA A CA 1
ATOM 1995 C C . ALA A 1 302 ? 33.828 -18.062 -64.280 1.00 41.62 302 ALA A C 1
ATOM 1997 O O . ALA A 1 302 ? 35.055 -18.033 -64.363 1.00 41.62 302 ALA A O 1
ATOM 1998 N N . VAL A 1 303 ? 33.130 -19.175 -64.509 1.00 45.78 303 VAL A N 1
ATOM 1999 C CA . VAL A 1 303 ? 33.693 -20.342 -65.191 1.00 45.78 303 VAL A CA 1
ATOM 2000 C C . VAL A 1 303 ? 33.857 -19.959 -66.660 1.00 45.78 303 VAL A C 1
ATOM 2002 O O . VAL A 1 303 ? 32.883 -19.888 -67.407 1.00 45.78 303 VAL A O 1
ATOM 2005 N N . ALA A 1 304 ? 35.090 -19.665 -67.067 1.00 40.78 304 ALA A N 1
ATOM 2006 C CA . ALA A 1 304 ? 35.441 -19.496 -68.468 1.00 40.78 304 ALA A CA 1
ATOM 2007 C C . ALA A 1 304 ? 35.240 -20.836 -69.198 1.00 40.78 304 ALA A C 1
ATOM 2009 O O . ALA A 1 304 ? 35.951 -21.805 -68.935 1.00 40.78 304 ALA A O 1
ATOM 2010 N N . GLN A 1 305 ? 34.263 -20.901 -70.106 1.00 44.50 305 GLN A N 1
ATOM 2011 C CA . GLN A 1 305 ? 34.177 -21.977 -71.090 1.00 44.50 305 GLN A CA 1
ATOM 2012 C C . GLN A 1 305 ? 35.320 -21.810 -72.095 1.00 44.50 305 GLN A C 1
ATOM 2014 O O . GLN A 1 305 ? 35.387 -20.818 -72.818 1.00 44.50 305 GLN A O 1
ATOM 2019 N N . THR A 1 306 ? 36.215 -22.791 -72.149 1.00 48.06 306 THR A N 1
ATOM 2020 C CA . THR A 1 306 ? 37.156 -22.974 -73.257 1.00 48.06 306 THR A CA 1
ATOM 2021 C C . THR A 1 306 ? 36.414 -23.565 -74.458 1.00 48.06 306 THR A C 1
ATOM 2023 O O . THR A 1 306 ? 35.735 -24.579 -74.277 1.00 48.06 306 THR A O 1
ATOM 2026 N N . PRO A 1 307 ? 36.544 -23.017 -75.678 1.00 46.62 307 PRO A N 1
ATOM 2027 C CA . PRO A 1 307 ? 36.087 -23.710 -76.871 1.00 46.62 307 PRO A CA 1
ATOM 2028 C C . PRO A 1 307 ? 37.121 -24.773 -77.274 1.00 46.62 307 PRO A C 1
ATOM 2030 O O . PRO A 1 307 ? 38.326 -24.558 -77.158 1.00 46.62 307 PRO A O 1
ATOM 2033 N N . ALA A 1 308 ? 36.638 -25.920 -77.738 1.00 51.53 308 ALA A N 1
ATOM 2034 C CA . ALA A 1 308 ? 37.425 -27.008 -78.311 1.00 51.53 308 ALA A CA 1
ATOM 2035 C C . ALA A 1 308 ? 36.778 -27.454 -79.631 1.00 51.53 308 ALA A C 1
ATOM 2037 O O . ALA A 1 308 ? 35.564 -27.273 -79.775 1.00 51.53 308 ALA A O 1
ATOM 2038 N N . PRO A 1 309 ? 37.490 -28.208 -80.482 1.00 51.12 309 PRO A N 1
ATOM 2039 C CA . PRO A 1 309 ? 38.891 -28.089 -80.895 1.00 51.12 309 PRO A CA 1
ATOM 2040 C C . PRO A 1 309 ? 39.052 -27.373 -82.251 1.00 51.12 309 PRO A C 1
ATOM 2042 O O . PRO A 1 309 ? 38.081 -27.340 -83.041 1.00 51.12 309 PRO A O 1
#

Sequence (309 aa):
MQLVMSNLFGQNAPAIAAAEGVYEEMWAADVAAMVGYHGGVSAAAAQLASWSGSVAGLPGLSGLVGGVSGTGAAAGAPSAQAASVVPAPLQGINFGFGNIGSLNLGSGNIGDTNIGSGNVGSFNLGSGNIGSTNIGGGNRGDINLGSGNVGNFNVGSGNFGSQNLGSGNIGSTNLGGGNIGNTNVGSGNIGDTNFGNGNGGNFNFGSGNSGSSNVGFGNTGNGNFGFGNTGNNNIGIGLTGNGQIGFGALNTGSNNIGLFNSGSGNVGFFNSGTVNVGFGNSGVGNTASGTRAVSTPGSGTAVAQTPAP

pLDDT: mean 85.65, std 18.16, range [34.25, 98.81]

InterPro domains:
  IPR000030 PPE domain [PF00823] (1-48)
  IPR002989 Mycobacterial pentapeptide repeat [PF01469] (108-147)
  IPR002989 Mycobacterial pentapeptide repeat [PF01469] (168-207)
  IPR002989 Mycobacterial pentapeptide repeat [PF01469] (247-283)
  IPR038332 PPE superfamily [G3DSA:1.20.1260.20] (1-54)
  IPR038332 PPE superfamily [SSF140459] (2-52)

Radius of gyration: 40.59 Å; chains: 1; bounding box: 102×66×128 Å

Organism: Mycobacterium kansasii (NCBI:txid1768)